Protein AF-A0A832DU30-F1 (afdb_monomer_lite)

Structure (mmCIF, N/CA/C/O backbone):
data_AF-A0A832DU30-F1
#
_entry.id   AF-A0A832DU30-F1
#
loop_
_atom_site.group_PDB
_atom_site.id
_atom_site.type_symbol
_atom_site.label_atom_id
_atom_site.label_alt_id
_atom_site.label_comp_id
_atom_site.label_asym_id
_atom_site.label_entity_id
_atom_site.label_seq_id
_atom_site.pdbx_PDB_ins_code
_atom_site.Cartn_x
_atom_site.Cartn_y
_atom_site.Cartn_z
_atom_site.occupancy
_atom_site.B_iso_or_equiv
_atom_site.auth_seq_id
_atom_site.auth_comp_id
_atom_site.auth_asym_id
_atom_site.auth_atom_id
_atom_site.pdbx_PDB_model_num
ATOM 1 N N . MET A 1 1 ? 7.765 20.488 -39.548 1.00 36.88 1 MET A N 1
ATOM 2 C CA . MET A 1 1 ? 7.953 20.016 -38.1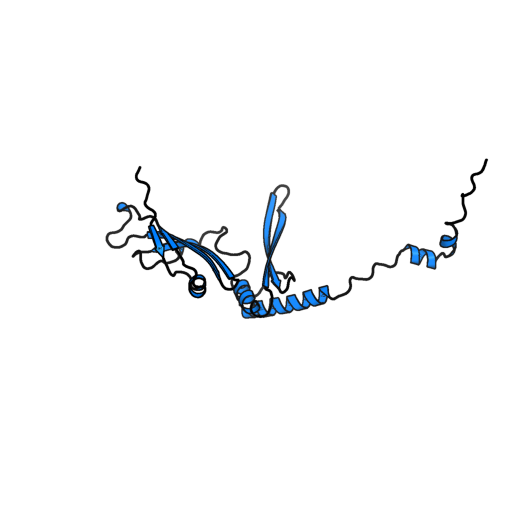60 1.00 36.88 1 MET A CA 1
ATOM 3 C C . MET A 1 1 ? 7.525 18.557 -38.097 1.00 36.88 1 MET A C 1
ATOM 5 O O . MET A 1 1 ? 6.338 18.282 -38.160 1.00 36.88 1 MET A O 1
ATOM 9 N N . THR A 1 2 ? 8.468 17.614 -38.098 1.00 42.22 2 THR A N 1
ATOM 10 C CA . THR A 1 2 ? 8.173 16.176 -37.975 1.00 42.22 2 THR A CA 1
ATOM 11 C C . THR A 1 2 ? 7.794 15.863 -36.531 1.00 42.22 2 THR A C 1
ATOM 13 O O . THR A 1 2 ? 8.646 15.917 -35.647 1.00 42.22 2 THR A O 1
ATOM 16 N N . THR A 1 3 ? 6.519 15.570 -36.281 1.00 46.47 3 THR A N 1
ATOM 17 C CA . THR A 1 3 ? 6.023 15.083 -34.987 1.00 46.47 3 THR A CA 1
ATOM 18 C C . THR A 1 3 ? 6.720 13.764 -34.649 1.00 46.47 3 THR A C 1
ATOM 20 O O . THR A 1 3 ? 6.626 12.809 -35.423 1.00 46.47 3 THR A O 1
ATOM 23 N N . ALA A 1 4 ? 7.450 13.714 -33.531 1.00 57.50 4 ALA A N 1
ATOM 24 C CA . ALA A 1 4 ? 8.118 12.500 -33.072 1.00 57.50 4 ALA A CA 1
ATOM 25 C C . ALA A 1 4 ? 7.080 11.378 -32.895 1.00 57.50 4 ALA A C 1
ATOM 27 O O . ALA A 1 4 ? 6.075 11.537 -32.201 1.00 57.50 4 ALA A O 1
ATOM 28 N N . LYS A 1 5 ? 7.276 10.252 -33.589 1.00 68.75 5 LYS A N 1
ATOM 29 C CA . LYS A 1 5 ? 6.349 9.118 -33.547 1.00 68.75 5 LYS A CA 1
ATOM 30 C C . LYS A 1 5 ? 6.578 8.356 -32.241 1.00 68.75 5 LYS A C 1
ATOM 32 O O . LYS A 1 5 ? 7.575 7.649 -32.119 1.00 68.75 5 LYS A O 1
ATOM 37 N N . LYS A 1 6 ? 5.666 8.511 -31.279 1.00 71.56 6 LYS A N 1
ATOM 38 C CA . LYS A 1 6 ? 5.664 7.751 -30.020 1.00 71.56 6 LYS A CA 1
ATOM 39 C C . LYS A 1 6 ? 5.413 6.273 -30.306 1.00 71.56 6 LYS A C 1
ATOM 41 O O . LYS A 1 6 ? 4.440 5.930 -30.982 1.00 71.56 6 LYS A O 1
ATOM 46 N N . ILE A 1 7 ? 6.296 5.409 -29.819 1.00 78.69 7 ILE A N 1
ATOM 47 C CA . ILE A 1 7 ? 6.195 3.955 -29.973 1.00 78.69 7 ILE A CA 1
ATOM 48 C C . ILE A 1 7 ? 5.669 3.386 -28.657 1.00 78.69 7 ILE A C 1
ATOM 50 O O . ILE A 1 7 ? 6.165 3.748 -27.592 1.00 78.69 7 ILE A O 1
ATOM 54 N N . LYS A 1 8 ? 4.666 2.504 -28.736 1.00 83.00 8 LYS A N 1
ATOM 55 C CA . LYS A 1 8 ? 4.138 1.768 -27.583 1.00 83.00 8 LYS A CA 1
ATOM 56 C C . LYS A 1 8 ? 4.603 0.320 -27.648 1.00 83.00 8 LYS A C 1
ATOM 58 O O . LYS A 1 8 ? 4.352 -0.351 -28.646 1.00 83.00 8 LYS A O 1
ATOM 63 N N . THR A 1 9 ? 5.243 -0.148 -26.585 1.00 84.88 9 THR A N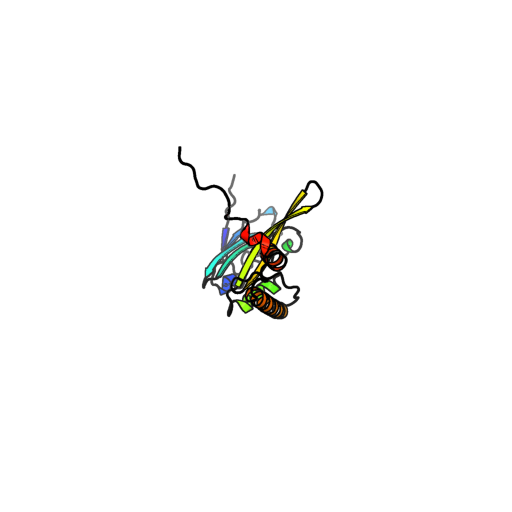 1
ATOM 64 C CA . THR A 1 9 ? 5.722 -1.528 -26.444 1.00 84.88 9 THR A CA 1
ATOM 65 C C . THR A 1 9 ? 5.174 -2.126 -25.160 1.00 84.88 9 THR A C 1
ATOM 67 O O . THR A 1 9 ? 5.139 -1.456 -24.134 1.00 84.88 9 THR A O 1
ATOM 70 N N . THR A 1 10 ? 4.756 -3.388 -25.191 1.00 85.19 10 THR A N 1
ATOM 71 C CA . THR A 1 10 ? 4.441 -4.136 -23.969 1.00 85.19 10 THR A CA 1
ATOM 72 C C . THR A 1 10 ? 5.729 -4.524 -23.256 1.00 85.19 10 THR A C 1
ATOM 74 O O . THR A 1 10 ? 6.634 -5.071 -23.889 1.00 85.19 10 THR A O 1
ATOM 77 N N . ALA A 1 11 ? 5.800 -4.287 -21.953 1.00 85.12 11 ALA A N 1
ATOM 78 C CA . ALA A 1 11 ? 6.936 -4.672 -21.126 1.00 85.12 11 ALA A CA 1
ATOM 79 C C . ALA A 1 11 ? 6.470 -5.448 -19.887 1.00 85.12 11 ALA A C 1
ATOM 81 O O . ALA A 1 11 ? 5.297 -5.423 -19.521 1.00 85.12 11 ALA A O 1
ATOM 82 N N . ALA A 1 12 ? 7.403 -6.138 -19.242 1.00 83.25 12 ALA A N 1
ATOM 83 C CA . ALA A 1 12 ? 7.202 -6.782 -17.950 1.00 83.25 12 ALA A CA 1
ATOM 84 C C . ALA A 1 12 ? 8.312 -6.293 -17.016 1.00 83.25 12 ALA A C 1
ATOM 86 O O . ALA A 1 12 ? 9.368 -6.907 -16.930 1.00 83.25 12 ALA A O 1
ATOM 87 N N . VAL A 1 13 ? 8.104 -5.118 -16.414 1.00 79.38 13 VAL A N 1
ATOM 88 C CA . VAL A 1 13 ? 9.093 -4.472 -15.530 1.00 79.38 13 VAL A CA 1
ATOM 89 C C . VAL A 1 13 ? 8.715 -4.670 -14.064 1.00 79.38 13 VAL A C 1
ATOM 91 O O . VAL A 1 13 ? 9.586 -4.849 -13.220 1.00 79.38 13 VAL A O 1
ATOM 94 N N . PHE A 1 14 ? 7.416 -4.661 -13.756 1.00 78.31 14 PHE A N 1
ATOM 95 C CA . PHE A 1 14 ? 6.895 -4.823 -12.400 1.00 78.31 14 PHE A CA 1
ATOM 96 C C . PHE A 1 14 ? 6.166 -6.159 -12.214 1.00 78.31 14 PHE A C 1
ATOM 98 O O . PHE A 1 14 ? 5.252 -6.494 -12.965 1.00 78.31 14 PHE A O 1
ATOM 105 N N . GLU A 1 15 ? 6.510 -6.881 -11.151 1.00 78.94 15 GLU A N 1
ATOM 106 C CA . GLU A 1 15 ? 5.948 -8.201 -10.830 1.00 78.94 15 GLU A CA 1
ATOM 107 C C . GLU A 1 15 ? 4.463 -8.151 -10.430 1.00 78.94 15 GLU A C 1
ATOM 109 O O . GLU A 1 15 ? 3.683 -9.021 -10.814 1.00 78.94 15 GLU A O 1
ATOM 114 N N . LEU A 1 16 ? 4.034 -7.130 -9.674 1.00 73.94 16 LEU A N 1
ATOM 115 C CA . LEU A 1 16 ? 2.661 -7.054 -9.154 1.00 73.94 16 LEU A CA 1
ATOM 116 C C . LEU A 1 16 ? 1.611 -6.909 -10.278 1.00 73.94 16 LEU A C 1
ATOM 118 O O . LEU A 1 16 ? 0.714 -7.754 -10.348 1.00 73.94 16 LEU A O 1
ATOM 122 N N . PRO A 1 17 ? 1.722 -5.942 -11.216 1.00 78.25 17 PRO A N 1
ATOM 123 C CA . PRO A 1 17 ? 0.844 -5.898 -12.384 1.00 78.25 17 PRO A CA 1
ATOM 124 C C . PRO A 1 17 ? 0.892 -7.192 -13.205 1.00 78.25 17 PRO A C 1
ATOM 126 O O . PRO A 1 17 ? -0.150 -7.672 -13.641 1.00 78.25 17 PRO A O 1
ATOM 129 N N . GLN A 1 18 ? 2.068 -7.810 -13.361 1.00 81.88 18 GLN A N 1
ATOM 130 C CA . GLN A 1 18 ? 2.221 -9.056 -14.118 1.00 81.88 18 GLN A CA 1
ATOM 131 C C . GLN A 1 18 ? 1.471 -10.231 -13.473 1.00 81.88 18 GLN A C 1
ATOM 133 O O . GLN A 1 18 ? 0.750 -10.947 -14.170 1.00 81.88 18 GLN A O 1
ATOM 138 N N . LYS A 1 19 ? 1.563 -10.397 -12.148 1.00 80.94 19 LYS A N 1
ATOM 139 C CA . LYS A 1 19 ? 0.823 -11.422 -11.386 1.00 80.94 19 LYS A CA 1
ATOM 140 C C . LYS A 1 19 ? -0.684 -11.186 -11.405 1.00 80.94 19 LYS A C 1
ATOM 142 O O . LYS A 1 19 ? -1.464 -12.135 -11.477 1.00 80.94 19 LYS A O 1
ATOM 147 N N . LEU A 1 20 ? -1.101 -9.922 -11.412 1.00 79.81 20 L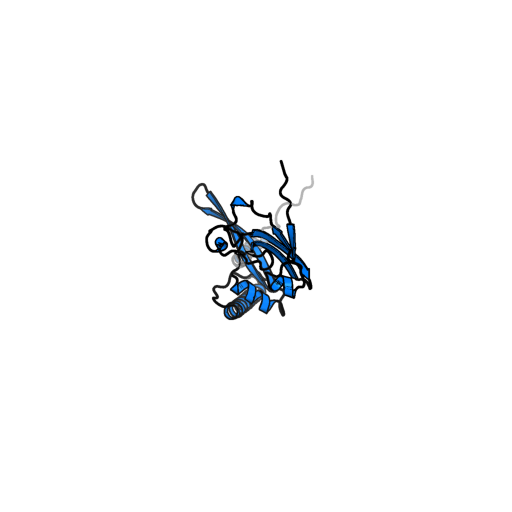EU A N 1
ATOM 148 C CA . LEU A 1 20 ? -2.495 -9.544 -11.631 1.00 79.81 20 LEU A CA 1
ATOM 149 C C . LEU A 1 20 ? -2.907 -9.699 -13.106 1.00 79.81 20 LEU A C 1
ATOM 151 O O . LEU A 1 20 ? -4.083 -9.603 -13.426 1.00 79.81 20 LEU A O 1
ATOM 155 N N . GLY A 1 21 ? -1.999 -9.999 -14.034 1.00 81.69 21 GLY A N 1
ATOM 156 C CA . GLY A 1 21 ? -2.304 -10.067 -15.465 1.00 81.69 21 GLY A CA 1
ATOM 157 C C . GLY A 1 21 ? -2.754 -8.721 -16.042 1.00 81.69 21 GLY A C 1
ATOM 158 O O . GLY A 1 21 ? -3.577 -8.692 -16.955 1.00 81.69 21 GLY A O 1
ATOM 159 N N . ILE A 1 22 ? -2.257 -7.626 -15.471 1.00 83.38 22 ILE A N 1
ATOM 160 C CA . ILE A 1 22 ? -2.425 -6.255 -15.947 1.00 83.38 22 ILE A CA 1
ATOM 161 C C . ILE A 1 22 ? -1.242 -5.943 -16.861 1.00 83.38 22 ILE A C 1
ATOM 163 O O . ILE A 1 22 ? -0.078 -6.116 -16.494 1.00 83.38 22 ILE A O 1
ATOM 167 N N . LEU A 1 23 ? -1.553 -5.504 -18.079 1.00 86.25 23 LEU A N 1
ATOM 168 C CA . LEU A 1 23 ? -0.552 -5.214 -19.097 1.00 86.25 23 LEU A CA 1
ATOM 169 C C . LEU A 1 23 ? 0.205 -3.929 -18.755 1.00 86.25 23 LEU A C 1
ATOM 171 O O . LEU A 1 23 ? -0.388 -2.937 -18.333 1.00 86.25 23 LEU A O 1
ATOM 175 N N . GLN A 1 24 ? 1.518 -3.952 -18.974 1.00 86.94 24 GLN A N 1
ATOM 176 C CA . GLN A 1 24 ? 2.385 -2.793 -18.787 1.00 86.94 24 GLN A CA 1
ATOM 177 C C . GLN A 1 24 ? 2.839 -2.318 -20.161 1.00 86.94 24 GLN A C 1
ATOM 179 O O . GLN A 1 24 ? 3.341 -3.105 -20.969 1.00 86.94 24 GLN A O 1
ATOM 184 N N . TYR A 1 25 ? 2.658 -1.031 -20.427 1.00 86.44 25 TYR A N 1
ATOM 185 C CA . TYR A 1 25 ? 3.006 -0.414 -21.698 1.00 86.44 25 TYR A CA 1
ATOM 186 C C . TYR A 1 25 ? 4.069 0.641 -21.488 1.00 86.44 25 TYR A C 1
ATOM 188 O O . TYR A 1 25 ? 3.909 1.512 -20.644 1.00 86.44 25 TYR A O 1
ATOM 196 N N . VAL A 1 26 ? 5.120 0.603 -22.292 1.00 85.50 26 VAL A N 1
ATOM 197 C CA . VAL A 1 26 ? 6.132 1.648 -22.356 1.00 85.50 26 VAL A CA 1
ATOM 198 C C . VAL A 1 26 ? 5.864 2.506 -23.575 1.00 85.50 26 VAL A C 1
ATOM 200 O O . VAL A 1 26 ? 5.875 2.013 -24.705 1.00 85.50 26 VAL A O 1
ATOM 203 N N . GLU A 1 27 ? 5.641 3.792 -23.340 1.00 83.69 27 GLU A N 1
ATOM 204 C CA . GLU A 1 27 ? 5.630 4.810 -24.380 1.00 83.69 27 GLU A CA 1
ATOM 205 C C . GLU A 1 27 ? 7.003 5.468 -24.435 1.00 83.69 27 GLU A C 1
ATOM 207 O O . GLU A 1 27 ? 7.419 6.108 -23.472 1.00 83.69 27 GLU A O 1
ATOM 212 N N . TYR A 1 28 ? 7.717 5.323 -25.547 1.00 78.50 28 TYR A N 1
ATOM 213 C CA . TYR A 1 28 ? 9.034 5.935 -25.705 1.00 78.50 28 TYR A CA 1
ATOM 214 C C . TYR A 1 28 ? 9.158 6.670 -27.035 1.00 78.50 28 TYR A C 1
ATOM 216 O O . TYR A 1 28 ? 8.532 6.314 -28.042 1.00 78.50 28 TYR A O 1
ATOM 224 N N . GLU A 1 29 ? 9.984 7.712 -27.031 1.00 77.62 29 GLU A N 1
ATOM 225 C CA . GLU A 1 29 ? 10.369 8.434 -28.237 1.00 77.62 29 GLU A CA 1
ATOM 226 C C . GLU A 1 29 ? 11.797 8.028 -28.622 1.00 77.62 29 GLU A C 1
ATOM 228 O O . GLU A 1 29 ? 12.695 8.050 -27.778 1.00 77.62 29 GLU A O 1
ATOM 233 N N . PRO A 1 30 ? 12.038 7.605 -29.875 1.00 66.75 30 PRO A N 1
ATOM 234 C CA . PRO A 1 30 ? 13.376 7.226 -30.297 1.00 66.75 30 PRO A CA 1
ATOM 235 C C . PRO A 1 30 ? 14.303 8.457 -30.271 1.00 66.75 30 PRO A C 1
ATOM 237 O O . PRO A 1 30 ? 13.957 9.483 -30.867 1.00 66.75 30 PRO A O 1
ATOM 240 N N . PRO A 1 31 ? 15.478 8.372 -29.619 1.00 63.84 31 PRO A N 1
ATOM 241 C CA . PRO A 1 31 ? 16.422 9.480 -29.559 1.00 63.84 31 PRO A CA 1
ATOM 242 C C . PRO A 1 31 ? 16.924 9.844 -30.961 1.00 63.84 31 PRO A C 1
ATOM 244 O O . PRO A 1 31 ? 16.967 9.013 -31.877 1.00 63.84 31 PRO A O 1
ATOM 247 N N . ARG A 1 32 ? 17.319 11.109 -31.143 1.00 61.31 32 ARG A N 1
ATOM 248 C CA . ARG A 1 32 ? 17.959 11.552 -32.389 1.00 61.31 32 ARG A CA 1
ATOM 249 C C . ARG A 1 32 ? 19.271 10.786 -32.575 1.00 61.31 32 ARG A C 1
ATOM 251 O O . ARG A 1 32 ? 19.977 10.537 -31.605 1.00 61.31 32 ARG A O 1
ATOM 258 N N . ARG A 1 33 ? 19.609 10.441 -33.825 1.00 60.62 33 ARG A N 1
ATOM 259 C CA . ARG A 1 33 ? 20.796 9.626 -34.175 1.00 60.62 33 ARG A CA 1
ATOM 260 C C . ARG A 1 33 ? 22.112 10.167 -33.591 1.00 60.62 33 ARG A C 1
ATOM 262 O O . ARG A 1 33 ? 23.024 9.391 -33.360 1.00 60.62 33 ARG A O 1
ATOM 269 N N . GLU A 1 34 ? 22.177 11.469 -33.322 1.00 57.25 34 GLU A N 1
ATOM 270 C CA . GLU A 1 34 ? 23.307 12.180 -32.706 1.00 57.25 34 GLU A CA 1
ATOM 271 C C . GLU A 1 34 ? 23.580 11.787 -31.240 1.00 57.25 34 GLU A C 1
ATOM 273 O O . GLU A 1 34 ? 24.670 12.045 -30.742 1.00 57.25 34 GLU A O 1
ATOM 278 N N . TRP A 1 35 ? 22.612 11.189 -30.531 1.00 55.59 35 TRP A N 1
ATOM 279 C CA . TRP A 1 35 ? 22.726 10.826 -29.104 1.00 55.59 35 TRP A CA 1
ATOM 280 C C . TRP A 1 35 ? 23.091 9.354 -28.873 1.00 55.59 35 TRP A C 1
ATOM 282 O O . TRP A 1 35 ? 23.216 8.915 -27.731 1.00 55.59 35 TRP A O 1
ATOM 292 N N . CYS A 1 36 ? 23.259 8.582 -29.946 1.00 60.84 36 CYS A N 1
ATOM 293 C CA . CYS A 1 36 ? 23.741 7.212 -29.870 1.00 60.84 36 CYS A CA 1
ATOM 294 C C . CYS A 1 36 ? 25.268 7.201 -29.964 1.00 60.84 36 CYS A C 1
ATOM 296 O O . CYS A 1 36 ? 25.838 7.702 -30.933 1.00 60.84 36 CYS A O 1
ATOM 298 N N . THR A 1 37 ? 25.934 6.606 -28.976 1.00 58.62 37 THR A N 1
ATOM 299 C CA . THR A 1 37 ? 27.345 6.218 -29.123 1.00 58.62 37 THR A CA 1
ATOM 300 C C . THR A 1 37 ? 27.411 4.982 -30.031 1.00 58.62 37 THR A C 1
ATOM 302 O O . THR A 1 37 ? 26.401 4.293 -30.173 1.00 58.62 37 THR A O 1
ATOM 305 N N . SER A 1 38 ? 28.556 4.709 -30.668 1.00 56.06 38 SER A N 1
ATOM 306 C CA . SER A 1 38 ? 28.724 3.712 -31.748 1.00 56.06 38 SER A CA 1
ATOM 307 C C . SER A 1 38 ? 28.083 2.337 -31.506 1.00 56.06 38 SER A C 1
ATOM 309 O O . SER A 1 38 ? 27.703 1.690 -32.477 1.00 56.06 38 SER A O 1
ATOM 311 N N . ASP A 1 39 ? 27.897 1.928 -30.246 1.00 58.88 39 ASP A N 1
ATOM 312 C CA . ASP A 1 39 ? 27.439 0.583 -29.882 1.00 58.88 39 ASP A CA 1
ATOM 313 C C . ASP A 1 39 ? 26.180 0.541 -28.984 1.00 58.88 39 ASP A C 1
ATOM 315 O O . ASP A 1 39 ? 25.607 -0.532 -28.799 1.00 58.88 39 ASP A O 1
ATOM 319 N N . VAL A 1 40 ? 25.702 1.672 -28.431 1.00 60.53 40 VAL A N 1
ATOM 320 C CA . VAL A 1 40 ? 24.539 1.698 -27.510 1.00 60.53 40 VAL A CA 1
ATOM 321 C C . VAL A 1 40 ? 23.721 2.989 -27.656 1.00 60.53 40 VAL A C 1
ATOM 323 O O . VAL A 1 40 ? 24.225 4.093 -27.449 1.00 60.53 40 VAL A O 1
ATOM 326 N N . CYS A 1 41 ? 22.424 2.850 -27.946 1.00 69.56 41 CYS A N 1
ATOM 327 C CA . CYS A 1 41 ? 21.446 3.936 -27.844 1.00 69.56 41 CYS A CA 1
ATOM 328 C C . CYS A 1 41 ? 20.678 3.798 -26.523 1.00 69.56 41 CYS A C 1
ATOM 330 O O . CYS A 1 41 ? 20.090 2.749 -26.261 1.00 69.56 41 CYS A O 1
ATOM 332 N N . LEU A 1 42 ? 20.639 4.856 -25.714 1.00 68.44 42 LEU A N 1
ATOM 333 C CA . LEU A 1 42 ? 19.800 4.901 -24.518 1.00 68.44 42 LEU A CA 1
ATOM 334 C C . LEU A 1 42 ? 18.392 5.369 -24.907 1.00 68.44 42 LEU A C 1
ATOM 336 O O . LEU A 1 42 ? 18.200 6.513 -25.315 1.00 68.44 42 LEU A O 1
ATOM 340 N N . TYR A 1 43 ? 17.411 4.480 -24.806 1.00 76.19 43 TYR A N 1
ATOM 341 C CA . TYR A 1 43 ? 15.999 4.798 -24.995 1.00 76.19 43 TYR A CA 1
ATOM 342 C C . TYR A 1 43 ? 15.390 5.137 -23.643 1.00 76.19 43 TYR A C 1
ATOM 344 O O . TYR A 1 43 ? 15.497 4.333 -22.728 1.00 76.19 43 TYR A O 1
ATOM 352 N N . GLU A 1 44 ? 14.727 6.282 -23.526 1.00 76.62 44 GLU A N 1
ATOM 353 C CA . GLU A 1 44 ? 13.943 6.655 -22.345 1.00 76.62 44 GLU A CA 1
ATOM 354 C C . GLU A 1 44 ? 12.454 6.621 -22.701 1.00 76.62 44 GLU A C 1
ATOM 356 O O . GLU A 1 44 ? 12.042 7.083 -23.769 1.00 76.62 44 GLU A O 1
ATOM 361 N N . GLY A 1 45 ? 11.639 6.052 -21.818 1.00 75.88 45 GLY A N 1
ATOM 362 C CA . GLY A 1 45 ? 10.201 5.917 -22.010 1.00 75.88 45 GLY A CA 1
ATOM 363 C C . GLY A 1 45 ? 9.432 5.951 -20.700 1.00 75.88 45 GLY A C 1
ATOM 364 O O . GLY A 1 45 ? 9.994 5.768 -19.624 1.00 75.88 45 GLY A O 1
ATOM 365 N N . LEU A 1 46 ? 8.126 6.175 -20.790 1.00 78.56 46 LEU A N 1
ATOM 366 C CA . LEU A 1 46 ? 7.211 6.139 -19.661 1.00 78.56 46 LEU A CA 1
ATOM 367 C C . LEU A 1 46 ? 6.439 4.819 -19.673 1.00 78.56 46 LEU A C 1
ATOM 369 O O . LEU A 1 46 ? 5.643 4.563 -20.576 1.00 78.56 46 LEU A O 1
ATOM 373 N N . LEU A 1 47 ? 6.653 3.997 -18.653 1.00 81.19 47 LEU A N 1
ATOM 374 C CA . LEU A 1 47 ? 5.864 2.806 -18.391 1.00 81.19 47 LEU A CA 1
ATOM 375 C C . LEU A 1 47 ? 4.563 3.184 -17.688 1.00 81.19 47 LEU A C 1
ATOM 377 O O . LEU A 1 47 ? 4.594 3.836 -16.648 1.00 81.19 47 LEU A O 1
ATOM 381 N N . THR A 1 48 ? 3.435 2.733 -18.228 1.00 79.00 48 THR A N 1
ATOM 382 C CA . THR A 1 48 ? 2.108 2.833 -17.621 1.00 79.00 48 THR A CA 1
ATOM 383 C C . THR A 1 48 ? 1.517 1.438 -17.450 1.00 79.00 48 THR A C 1
ATOM 385 O O . THR A 1 48 ? 1.457 0.668 -18.411 1.00 79.00 48 THR A O 1
ATOM 388 N N . ALA A 1 49 ? 1.073 1.112 -16.239 1.00 81.00 49 ALA A N 1
ATOM 389 C CA . ALA A 1 49 ? 0.312 -0.104 -15.963 1.00 81.00 49 ALA A CA 1
ATOM 390 C C . ALA A 1 49 ? -0.892 0.259 -15.098 1.00 81.00 49 ALA A C 1
ATOM 392 O O . ALA A 1 49 ? -0.730 0.608 -13.932 1.00 81.00 49 ALA A O 1
ATOM 393 N N . GLU A 1 50 ? -2.084 0.211 -15.681 1.00 83.69 50 GLU A N 1
ATOM 394 C CA . GLU A 1 50 ? -3.332 0.563 -15.012 1.00 83.69 50 GLU A CA 1
ATOM 395 C C . GLU A 1 50 ? -4.346 -0.562 -15.190 1.00 83.69 50 GLU A C 1
ATOM 397 O O . GLU A 1 50 ? -4.534 -1.070 -16.297 1.00 83.69 50 GLU A O 1
ATOM 402 N N . GLY A 1 51 ? -4.992 -0.970 -14.102 1.00 78.38 51 GLY A N 1
ATOM 403 C CA . GLY A 1 51 ? -6.052 -1.963 -14.165 1.00 78.38 51 GLY A CA 1
ATOM 404 C C . GLY A 1 51 ? -6.508 -2.434 -12.796 1.00 78.38 51 GLY A C 1
ATOM 405 O O . GLY A 1 51 ? -5.810 -2.261 -11.798 1.00 78.38 51 GLY A O 1
ATOM 406 N N . CYS A 1 52 ? -7.678 -3.066 -12.771 1.00 77.00 52 CYS A N 1
ATOM 407 C CA . CYS A 1 52 ? -8.222 -3.703 -11.583 1.00 77.00 52 CYS A CA 1
ATOM 408 C C . CYS A 1 52 ? -8.469 -5.184 -11.850 1.00 77.00 52 CYS A C 1
ATOM 410 O O . CYS A 1 52 ? -9.052 -5.547 -12.875 1.00 77.00 52 CYS A O 1
ATOM 412 N N . LYS A 1 53 ? -8.067 -6.053 -10.925 1.00 75.62 53 LYS A N 1
ATOM 413 C CA . LYS A 1 53 ? -8.411 -7.475 -10.992 1.00 75.62 53 LYS A CA 1
ATOM 414 C C . LYS A 1 53 ? -8.537 -8.049 -9.594 1.00 75.62 53 LYS A C 1
ATOM 416 O O . LYS A 1 53 ? -7.712 -7.766 -8.736 1.00 75.62 53 LYS A O 1
ATOM 421 N N . ARG A 1 54 ? -9.566 -8.877 -9.383 1.00 76.06 54 ARG A N 1
ATOM 422 C CA . ARG A 1 54 ? -9.867 -9.492 -8.076 1.00 76.06 54 ARG A CA 1
ATOM 423 C C . ARG A 1 54 ? -9.990 -8.454 -6.941 1.00 76.06 54 ARG A C 1
ATOM 425 O O . ARG A 1 54 ? -9.492 -8.684 -5.853 1.00 76.06 54 ARG A O 1
ATOM 432 N N . GLY A 1 55 ? -10.609 -7.301 -7.215 1.00 75.62 55 GLY A N 1
ATOM 433 C CA . GLY A 1 55 ? -10.798 -6.222 -6.231 1.00 75.62 55 GLY A CA 1
ATOM 434 C C . GLY A 1 55 ? -9.586 -5.306 -6.009 1.00 75.62 55 GLY A C 1
ATOM 435 O O . GLY A 1 55 ? -9.728 -4.278 -5.364 1.00 75.62 55 GLY A O 1
ATOM 436 N N . ILE A 1 56 ? -8.422 -5.619 -6.587 1.00 60.53 56 ILE A N 1
ATOM 437 C CA . ILE A 1 56 ? -7.197 -4.822 -6.441 1.00 60.53 56 ILE A CA 1
ATOM 438 C C . ILE A 1 56 ? -7.015 -3.951 -7.680 1.00 60.53 56 ILE A C 1
ATOM 440 O O . ILE A 1 56 ? -6.902 -4.483 -8.787 1.00 60.53 56 ILE A O 1
ATOM 444 N N . CYS A 1 57 ? -6.962 -2.633 -7.493 1.00 73.81 57 CYS A N 1
ATOM 445 C CA . CYS A 1 57 ? -6.679 -1.653 -8.538 1.00 73.81 57 CYS A CA 1
ATOM 446 C C . CYS A 1 57 ? -5.248 -1.135 -8.412 1.00 73.81 57 CYS A C 1
ATOM 448 O O . CYS A 1 57 ? -4.835 -0.692 -7.344 1.00 73.81 57 CYS A O 1
ATOM 450 N N . VAL A 1 58 ? -4.498 -1.156 -9.509 1.00 72.62 58 VAL A N 1
ATOM 451 C CA . VAL A 1 58 ? -3.135 -0.625 -9.561 1.00 72.62 58 VAL A CA 1
ATOM 452 C C . VAL A 1 58 ? -3.002 0.388 -10.685 1.00 72.62 58 VAL A C 1
ATOM 454 O O . VAL A 1 58 ? -3.578 0.210 -11.758 1.00 72.62 58 VAL A O 1
ATOM 457 N N . ARG A 1 59 ? -2.219 1.442 -10.439 1.00 78.38 59 ARG A N 1
ATOM 458 C CA . ARG A 1 59 ? -1.841 2.447 -11.434 1.00 78.38 59 ARG A CA 1
ATOM 459 C C . ARG A 1 59 ? -0.378 2.836 -11.242 1.00 78.38 59 ARG A C 1
ATOM 461 O O . ARG A 1 59 ? -0.039 3.576 -10.327 1.00 78.38 59 ARG A O 1
ATOM 468 N N . TYR A 1 60 ? 0.480 2.348 -12.127 1.00 65.19 60 TYR A N 1
ATOM 469 C CA . TYR A 1 60 ? 1.907 2.657 -12.184 1.00 65.19 60 TYR A CA 1
ATOM 470 C C . TYR A 1 60 ? 2.177 3.641 -13.324 1.00 65.19 60 TYR A C 1
ATOM 472 O O . TYR A 1 60 ? 1.670 3.444 -14.429 1.00 65.19 60 TYR A O 1
ATOM 480 N N . ARG A 1 61 ? 2.996 4.669 -13.073 1.00 74.06 61 ARG A N 1
ATOM 481 C CA . ARG A 1 61 ? 3.584 5.565 -14.086 1.00 74.06 61 ARG A CA 1
ATOM 482 C C . ARG A 1 61 ? 5.056 5.785 -13.746 1.00 74.06 61 ARG A C 1
ATOM 484 O O . ARG A 1 61 ? 5.346 6.475 -12.779 1.00 74.06 61 ARG A O 1
ATOM 491 N N . VAL A 1 62 ? 5.976 5.179 -14.496 1.00 67.88 62 VAL A N 1
ATOM 492 C CA . VAL A 1 62 ? 7.411 5.170 -14.146 1.00 67.88 62 VAL A CA 1
ATOM 493 C C . VAL A 1 62 ? 8.280 5.417 -15.370 1.00 67.88 62 VAL A C 1
ATOM 495 O O . VAL A 1 62 ? 8.038 4.846 -16.429 1.00 67.88 62 VAL A O 1
ATOM 498 N N . TRP A 1 63 ? 9.322 6.238 -15.228 1.00 73.19 63 TRP A N 1
ATOM 499 C CA . TRP A 1 63 ? 10.348 6.376 -16.260 1.00 73.19 63 TRP A CA 1
ATOM 500 C C . TRP A 1 63 ? 11.235 5.133 -16.313 1.00 73.19 63 TRP A C 1
ATOM 502 O O . TRP A 1 63 ? 11.885 4.754 -15.336 1.00 73.19 63 TRP A O 1
ATOM 512 N N . VAL A 1 64 ? 11.279 4.520 -17.483 1.00 77.94 64 VAL A N 1
ATOM 513 C CA . VAL A 1 64 ? 12.104 3.361 -17.793 1.00 77.94 64 VAL A CA 1
ATOM 514 C C . VAL A 1 64 ? 13.105 3.732 -18.869 1.00 77.94 64 VAL A C 1
ATOM 516 O O . VAL A 1 64 ? 12.862 4.605 -19.704 1.00 77.94 64 VAL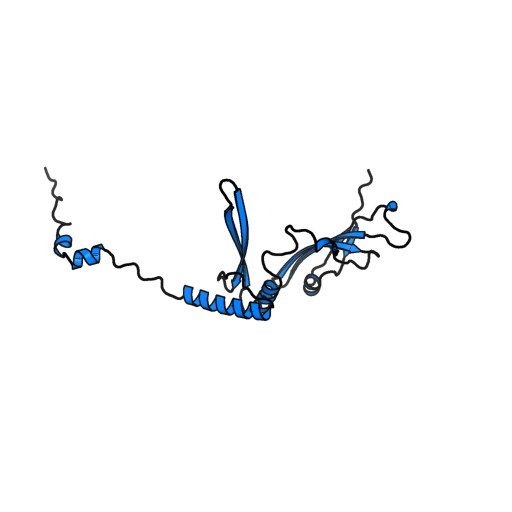 A O 1
ATOM 519 N N . HIS A 1 65 ? 14.238 3.053 -18.855 1.00 80.69 65 HIS A N 1
ATOM 520 C CA . HIS A 1 65 ? 15.235 3.169 -19.894 1.00 80.69 65 HIS A CA 1
ATOM 521 C C . HIS A 1 65 ? 15.578 1.794 -20.450 1.00 80.69 65 HIS A C 1
ATOM 523 O O . HIS A 1 65 ? 15.407 0.774 -19.788 1.00 80.69 65 HIS A O 1
ATOM 529 N N . SER A 1 66 ? 16.022 1.757 -21.694 1.00 80.81 66 SER A N 1
ATOM 530 C CA . SER A 1 66 ? 16.398 0.528 -22.377 1.00 80.81 66 SER A CA 1
ATOM 531 C C . SER A 1 66 ? 17.606 0.789 -23.259 1.00 80.81 66 SER A C 1
ATOM 533 O O . SER A 1 66 ? 17.725 1.858 -23.855 1.00 80.81 66 SER A O 1
ATOM 535 N N . LYS A 1 67 ? 18.509 -0.185 -23.350 1.00 79.62 67 LYS A N 1
ATOM 536 C CA . LYS A 1 67 ? 19.676 -0.137 -24.250 1.00 79.62 67 LYS A CA 1
ATOM 537 C C . LYS A 1 67 ? 19.410 -0.836 -25.586 1.00 79.62 67 LYS A C 1
ATOM 539 O O . LYS A 1 67 ? 20.071 -0.562 -26.581 1.00 79.62 67 LYS A O 1
ATOM 544 N N . ASP A 1 68 ? 18.432 -1.738 -25.613 1.00 76.38 68 ASP A N 1
ATOM 545 C CA . ASP A 1 68 ? 18.181 -2.699 -26.693 1.00 76.38 68 ASP A CA 1
ATOM 546 C C . ASP A 1 68 ? 16.726 -2.665 -27.218 1.00 76.38 68 ASP A C 1
ATOM 548 O O . ASP A 1 68 ? 16.399 -3.361 -28.183 1.00 76.38 68 ASP A O 1
ATOM 552 N N . ARG A 1 69 ? 15.855 -1.836 -26.617 1.00 74.12 69 ARG A N 1
ATOM 553 C CA . ARG A 1 69 ? 14.387 -1.7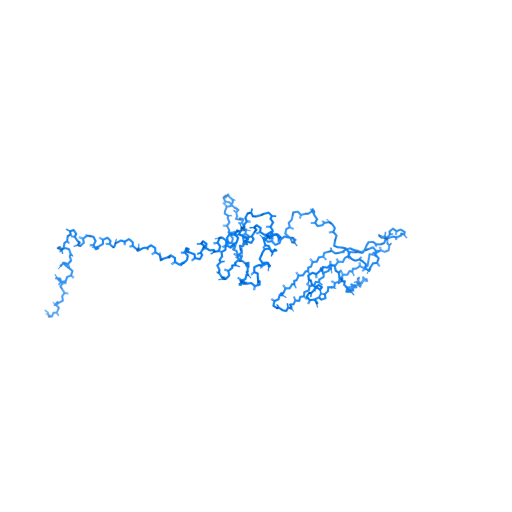52 -26.810 1.00 74.12 69 ARG A CA 1
ATOM 554 C C . ARG A 1 69 ? 13.604 -2.986 -26.352 1.00 74.12 69 ARG A C 1
ATOM 556 O O . ARG A 1 69 ? 12.381 -3.012 -26.507 1.00 74.12 69 ARG A O 1
ATOM 563 N N . ARG A 1 70 ? 14.283 -4.004 -25.822 1.00 76.19 70 ARG A N 1
ATOM 564 C CA . ARG A 1 70 ? 13.687 -5.281 -25.396 1.00 76.19 70 ARG A CA 1
ATOM 565 C C . ARG A 1 70 ? 13.650 -5.376 -23.881 1.00 76.19 70 ARG A C 1
ATOM 567 O O . ARG A 1 70 ? 12.614 -5.712 -23.315 1.00 76.19 70 ARG A O 1
ATOM 574 N N . THR A 1 71 ? 14.757 -5.023 -23.249 1.00 79.62 71 THR A N 1
ATOM 575 C CA . THR A 1 71 ? 14.941 -5.028 -21.807 1.00 79.62 71 THR A CA 1
ATOM 576 C C . THR A 1 71 ? 14.749 -3.607 -21.304 1.00 79.62 71 THR A C 1
ATOM 578 O O . THR A 1 71 ? 15.499 -2.700 -21.671 1.00 79.62 71 THR A O 1
ATOM 581 N N . TRP A 1 72 ? 13.700 -3.403 -20.514 1.00 81.19 72 TRP A N 1
ATOM 582 C CA . TRP A 1 72 ? 13.374 -2.115 -19.916 1.00 81.19 72 TRP A CA 1
ATOM 583 C C . TRP A 1 72 ? 13.710 -2.159 -18.436 1.00 81.19 72 TRP A C 1
ATOM 585 O O . TRP A 1 72 ? 13.206 -3.005 -17.702 1.00 81.19 72 TRP A O 1
ATOM 595 N N . GLU A 1 73 ? 14.543 -1.228 -18.005 1.00 75.94 73 GLU A N 1
ATOM 596 C CA . GLU A 1 73 ? 14.962 -1.079 -16.621 1.00 75.94 73 GLU A CA 1
ATOM 597 C C . GLU A 1 73 ? 14.365 0.216 -16.072 1.00 75.94 73 GLU A C 1
ATOM 599 O O . GLU A 1 73 ? 14.452 1.283 -16.691 1.00 75.94 73 GLU A O 1
ATOM 604 N N . ALA A 1 74 ? 13.745 0.155 -14.895 1.00 73.25 74 ALA A N 1
ATOM 605 C CA . ALA A 1 74 ? 13.373 1.368 -14.178 1.00 73.25 74 ALA A CA 1
ATOM 606 C C . ALA A 1 74 ? 14.662 2.123 -13.806 1.00 73.25 74 ALA A C 1
ATOM 608 O O . ALA A 1 74 ? 15.554 1.564 -13.171 1.00 73.25 74 ALA A O 1
ATOM 609 N N . GLY A 1 75 ? 14.812 3.369 -14.265 1.00 57.06 75 GLY A N 1
ATOM 610 C CA . GLY A 1 75 ? 16.068 4.105 -14.101 1.00 57.06 75 GLY A CA 1
ATOM 611 C C . GLY A 1 75 ? 16.396 4.432 -12.640 1.00 57.06 75 GLY A C 1
ATOM 612 O O . GLY A 1 75 ? 15.550 4.949 -11.913 1.00 57.06 75 GLY A O 1
ATOM 613 N N . GLU A 1 76 ? 17.659 4.247 -12.228 1.00 40.06 76 GLU A N 1
ATOM 614 C CA . GLU A 1 76 ? 18.168 4.618 -10.889 1.00 40.06 76 GLU A CA 1
ATOM 615 C C . GLU A 1 76 ? 18.123 6.129 -10.593 1.00 40.06 76 GLU A C 1
ATOM 617 O O . GLU A 1 76 ? 18.268 6.549 -9.440 1.00 40.06 76 GLU A O 1
ATOM 622 N N . ARG A 1 77 ? 17.882 6.969 -11.613 1.00 37.19 77 ARG A N 1
ATOM 623 C CA . ARG A 1 77 ? 17.809 8.440 -11.501 1.00 37.19 77 ARG A CA 1
ATOM 624 C C . ARG A 1 77 ? 16.744 8.923 -10.497 1.00 37.19 77 ARG A C 1
ATOM 626 O O . ARG A 1 77 ? 16.766 10.084 -10.103 1.00 37.19 77 ARG A O 1
ATOM 633 N N . TRP A 1 78 ? 15.880 8.020 -10.034 1.00 35.97 78 TRP A N 1
ATOM 634 C CA . TRP A 1 78 ? 14.851 8.224 -9.015 1.00 35.97 78 TRP A CA 1
ATOM 635 C C . TRP A 1 78 ? 15.285 7.978 -7.557 1.00 35.97 78 TRP A C 1
ATOM 637 O O . TRP A 1 78 ? 14.467 8.152 -6.660 1.00 35.97 78 TRP A O 1
ATOM 647 N N . ARG A 1 79 ? 16.556 7.652 -7.256 1.00 39.75 79 ARG A N 1
ATOM 648 C CA . ARG A 1 79 ? 17.042 7.638 -5.850 1.00 39.75 79 ARG A CA 1
ATOM 649 C C . ARG A 1 79 ? 17.530 8.995 -5.330 1.00 39.75 79 ARG A C 1
ATOM 651 O O . ARG A 1 79 ? 17.835 9.121 -4.147 1.00 39.75 79 ARG A O 1
ATOM 658 N N . ARG A 1 80 ? 17.601 10.032 -6.173 1.00 38.00 80 ARG A N 1
ATOM 659 C CA . ARG A 1 80 ? 17.982 11.393 -5.755 1.00 38.00 80 ARG A CA 1
ATOM 660 C C . ARG A 1 80 ? 17.148 12.464 -6.448 1.00 38.00 80 ARG A C 1
ATOM 662 O O . ARG A 1 80 ? 17.635 13.197 -7.303 1.00 38.00 80 ARG A O 1
ATOM 669 N N . ARG A 1 81 ? 15.913 12.621 -5.985 1.00 31.62 81 ARG A N 1
ATOM 670 C CA . ARG A 1 81 ? 15.300 13.940 -5.834 1.00 31.62 81 ARG A CA 1
ATOM 671 C C . ARG A 1 81 ? 14.221 13.851 -4.767 1.00 31.62 81 ARG A C 1
ATOM 673 O O . ARG A 1 81 ? 13.290 13.067 -4.863 1.00 31.62 81 ARG A O 1
ATOM 680 N N . ARG A 1 82 ? 14.451 14.625 -3.714 1.00 45.53 82 ARG A N 1
ATOM 681 C CA . ARG A 1 82 ? 13.460 15.072 -2.747 1.00 45.53 82 ARG A CA 1
ATOM 682 C C . ARG A 1 82 ? 12.396 15.832 -3.543 1.00 45.53 82 ARG A C 1
ATOM 684 O O . ARG A 1 82 ? 12.714 16.903 -4.040 1.00 45.53 82 ARG A O 1
ATOM 691 N N . ASP A 1 83 ? 11.293 15.158 -3.836 1.00 32.78 83 ASP A N 1
ATOM 692 C CA . ASP A 1 83 ? 9.913 15.658 -3.879 1.00 32.78 83 ASP A CA 1
ATOM 693 C C . ASP A 1 83 ? 9.041 14.576 -4.540 1.00 32.78 83 ASP A C 1
ATOM 695 O O . ASP A 1 83 ? 9.278 14.173 -5.676 1.00 32.78 83 ASP A O 1
ATOM 699 N N . GLU A 1 84 ? 8.128 14.037 -3.728 1.00 42.69 84 GLU A N 1
ATOM 700 C CA . GLU A 1 84 ? 6.789 13.550 -4.085 1.00 42.69 84 GLU A CA 1
ATOM 701 C C . GLU A 1 84 ? 6.627 12.851 -5.449 1.00 42.69 84 GLU A C 1
ATOM 703 O O . GLU A 1 84 ? 6.328 13.518 -6.424 1.00 42.69 84 GLU A O 1
ATOM 708 N N . GLU A 1 85 ? 6.781 11.514 -5.514 1.00 37.81 85 GLU A N 1
ATOM 709 C CA . GLU A 1 85 ? 6.037 10.604 -6.440 1.00 37.81 85 GLU A CA 1
ATOM 710 C C . GLU A 1 85 ? 6.578 9.152 -6.505 1.00 37.81 85 GLU A C 1
ATOM 712 O O . GLU A 1 85 ? 6.244 8.393 -7.411 1.00 37.81 85 GLU A O 1
ATOM 717 N N . ALA A 1 86 ? 7.369 8.697 -5.524 1.00 37.00 86 ALA A N 1
ATOM 718 C CA . ALA A 1 86 ? 7.671 7.263 -5.347 1.00 37.00 86 ALA A CA 1
ATOM 719 C C . ALA A 1 86 ? 7.638 6.793 -3.881 1.00 37.00 86 ALA A C 1
ATOM 721 O O . ALA A 1 86 ? 8.169 5.738 -3.543 1.00 37.00 86 ALA A O 1
ATOM 722 N N . GLY A 1 87 ? 7.008 7.572 -3.005 1.00 41.34 87 GLY A N 1
ATOM 723 C CA . GLY A 1 87 ? 6.653 7.151 -1.660 1.00 41.34 87 GLY A CA 1
ATOM 724 C C . GLY A 1 87 ? 5.196 7.503 -1.468 1.00 41.34 87 GLY A C 1
ATOM 725 O O . GLY A 1 87 ? 4.859 8.683 -1.416 1.00 41.34 87 GLY A O 1
ATOM 726 N N . GLY A 1 88 ? 4.324 6.500 -1.385 1.00 51.72 88 GLY A N 1
ATOM 727 C CA . GLY A 1 88 ? 3.065 6.736 -0.698 1.00 51.72 88 GLY A CA 1
ATOM 728 C C . GLY A 1 88 ? 3.384 7.330 0.675 1.00 51.72 88 GLY A C 1
ATOM 729 O O . GLY A 1 88 ? 4.444 7.087 1.247 1.00 51.72 88 GLY A O 1
ATOM 730 N N . CYS A 1 89 ? 2.468 8.106 1.224 1.00 67.69 89 CYS A N 1
ATOM 731 C CA . CYS A 1 89 ? 2.544 8.600 2.598 1.00 67.69 89 CYS A CA 1
ATOM 732 C C . CYS A 1 89 ? 2.668 7.484 3.662 1.00 67.69 89 CYS A C 1
ATOM 734 O O . CYS A 1 89 ? 2.862 7.771 4.838 1.00 67.69 89 CYS A O 1
ATOM 736 N N . ILE A 1 90 ? 2.592 6.218 3.247 1.00 73.56 90 ILE A N 1
ATOM 737 C CA . ILE A 1 90 ? 2.812 5.025 4.051 1.00 73.56 90 ILE A CA 1
ATOM 738 C C . ILE A 1 90 ? 4.130 4.361 3.646 1.00 73.56 90 ILE A C 1
ATOM 740 O O . ILE A 1 90 ? 4.434 4.190 2.463 1.00 73.56 90 ILE A O 1
ATOM 744 N N . LYS A 1 91 ? 4.906 3.949 4.652 1.00 76.94 91 LYS A N 1
ATOM 745 C CA . LYS A 1 91 ? 6.160 3.208 4.464 1.00 76.94 91 LYS A CA 1
ATOM 746 C C . LYS A 1 91 ? 5.903 1.859 3.787 1.00 76.94 91 LYS A C 1
ATOM 748 O O . LYS A 1 91 ? 4.913 1.198 4.086 1.00 76.94 91 LYS A O 1
ATOM 753 N N . GLN A 1 92 ? 6.842 1.396 2.961 1.00 76.94 92 GLN A N 1
ATOM 754 C CA . GLN A 1 92 ? 6.726 0.111 2.256 1.00 76.94 92 GLN A CA 1
ATOM 755 C C . GLN A 1 92 ? 6.414 -1.055 3.207 1.00 76.94 92 GLN A C 1
ATOM 757 O O . GLN A 1 92 ? 5.527 -1.845 2.924 1.00 76.94 92 GLN A O 1
ATOM 762 N N . GLN A 1 93 ? 7.063 -1.108 4.374 1.00 81.50 93 GLN A N 1
ATOM 763 C CA . GLN A 1 93 ? 6.842 -2.174 5.358 1.00 81.50 93 GLN A CA 1
ATOM 764 C C . GLN A 1 93 ? 5.411 -2.199 5.897 1.00 81.50 93 GLN A C 1
ATOM 766 O O . GLN A 1 93 ? 4.883 -3.257 6.217 1.00 81.50 93 GLN A O 1
ATOM 771 N N . VAL A 1 94 ? 4.788 -1.027 6.006 1.00 84.00 94 VAL A N 1
ATOM 772 C CA . VAL A 1 94 ? 3.406 -0.892 6.464 1.00 84.00 94 VAL A CA 1
ATOM 773 C C . VAL A 1 94 ? 2.451 -1.300 5.350 1.00 84.00 94 VAL A C 1
ATOM 775 O O . VAL A 1 94 ? 1.475 -1.986 5.624 1.00 84.00 94 VAL A O 1
ATOM 778 N N . ALA A 1 95 ? 2.757 -0.965 4.094 1.00 83.81 95 ALA A N 1
ATOM 779 C CA . ALA A 1 95 ? 2.001 -1.470 2.950 1.00 83.81 95 ALA A CA 1
ATOM 780 C C . ALA A 1 95 ? 2.065 -3.007 2.860 1.00 83.81 95 ALA A C 1
ATOM 782 O O . ALA A 1 95 ? 1.032 -3.649 2.682 1.00 83.81 95 ALA A O 1
ATOM 783 N N . ASP A 1 96 ? 3.248 -3.595 3.059 1.00 82.88 96 ASP A N 1
ATOM 784 C CA . ASP A 1 96 ? 3.442 -5.050 3.083 1.00 82.88 96 ASP A CA 1
ATOM 785 C C . ASP A 1 96 ? 2.700 -5.693 4.273 1.00 82.88 96 ASP A C 1
ATOM 787 O O . ASP A 1 96 ? 2.080 -6.741 4.139 1.00 82.88 96 ASP A O 1
ATOM 791 N N . ALA A 1 97 ? 2.683 -5.047 5.439 1.00 87.56 97 ALA A N 1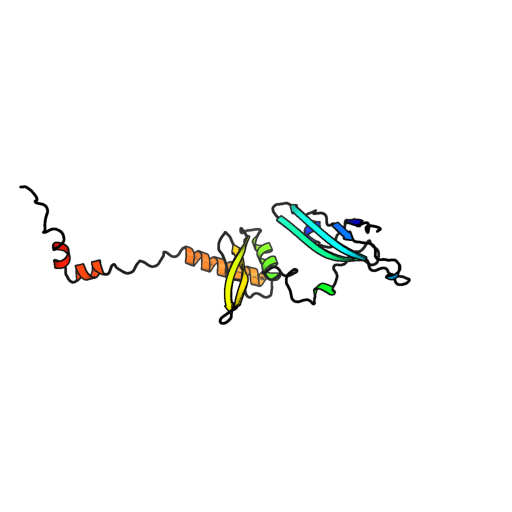
ATOM 792 C CA . ALA A 1 97 ? 1.935 -5.532 6.598 1.00 87.56 97 ALA A CA 1
ATOM 793 C C . ALA A 1 97 ? 0.415 -5.460 6.412 1.00 87.56 97 ALA A C 1
ATOM 795 O O . ALA A 1 97 ? -0.305 -6.385 6.785 1.00 87.56 97 ALA A O 1
ATOM 796 N N . LEU A 1 98 ? -0.083 -4.375 5.814 1.00 85.38 98 LEU A N 1
ATOM 797 C CA . LEU A 1 98 ? -1.493 -4.254 5.450 1.00 85.38 98 LEU A CA 1
ATOM 798 C C . LEU A 1 98 ? -1.884 -5.311 4.421 1.00 85.38 98 LEU A C 1
ATOM 800 O O . LEU A 1 98 ? -2.965 -5.884 4.521 1.00 85.38 98 LEU A O 1
ATOM 804 N N . TRP A 1 99 ? -0.987 -5.633 3.489 1.00 83.44 99 TRP A N 1
ATOM 805 C CA . TRP A 1 99 ? -1.183 -6.738 2.560 1.00 83.44 99 TRP A CA 1
ATOM 806 C C . TRP A 1 99 ? -1.373 -8.074 3.291 1.00 83.44 99 TRP A C 1
ATOM 808 O O . TRP A 1 99 ? -2.352 -8.770 3.029 1.00 83.44 99 TRP A O 1
ATOM 818 N N . GLU A 1 100 ? -0.522 -8.396 4.267 1.00 84.38 100 GLU A N 1
ATOM 819 C CA . GLU A 1 100 ? -0.673 -9.613 5.085 1.00 84.38 100 GLU A CA 1
ATOM 820 C C . GLU A 1 100 ? -1.976 -9.631 5.910 1.00 84.38 100 GLU A C 1
ATOM 822 O O . GLU A 1 100 ? -2.551 -10.689 6.177 1.00 84.38 100 GLU A O 1
ATOM 827 N N . LEU A 1 101 ? -2.471 -8.462 6.325 1.00 86.62 101 LEU A N 1
ATOM 828 C CA . LEU A 1 101 ? -3.726 -8.338 7.073 1.00 86.62 101 LEU A CA 1
ATOM 829 C C . LEU A 1 101 ? -4.975 -8.406 6.183 1.00 86.62 101 LEU A C 1
ATOM 831 O O . LEU A 1 101 ? -6.030 -8.817 6.671 1.00 86.62 101 LEU A O 1
ATOM 835 N N . SER A 1 102 ? -4.851 -8.076 4.895 1.00 85.00 102 SER A N 1
ATOM 836 C CA . SER A 1 102 ? -5.967 -7.997 3.940 1.00 85.00 102 SER A CA 1
ATOM 837 C C . SER A 1 102 ? -6.709 -9.315 3.709 1.00 85.00 102 SER A C 1
ATOM 839 O O . SER A 1 102 ? -7.864 -9.310 3.294 1.00 85.00 102 SER A O 1
ATOM 841 N N . ASP A 1 103 ? -6.076 -10.449 4.015 1.00 81.06 103 ASP A N 1
ATOM 842 C CA . ASP A 1 103 ? -6.711 -11.767 3.907 1.00 81.06 103 ASP A CA 1
ATOM 843 C C . ASP A 1 103 ? -7.790 -11.989 4.985 1.00 81.06 103 ASP A C 1
ATOM 845 O O . ASP A 1 103 ? -8.704 -12.793 4.815 1.00 81.06 103 ASP A O 1
ATOM 849 N N . ARG A 1 104 ? -7.696 -11.278 6.118 1.00 81.44 104 ARG A N 1
ATOM 850 C CA . ARG A 1 104 ? -8.549 -11.501 7.303 1.00 81.44 104 ARG A CA 1
ATOM 851 C C . ARG A 1 104 ? -9.329 -10.275 7.757 1.00 81.44 104 ARG A C 1
ATOM 853 O O . ARG A 1 104 ? -10.330 -10.432 8.452 1.00 81.44 104 ARG A O 1
ATOM 860 N N . PHE A 1 105 ? -8.864 -9.082 7.413 1.00 86.44 105 PHE A N 1
ATOM 861 C CA . PHE A 1 105 ? -9.439 -7.814 7.841 1.00 86.44 105 PHE A CA 1
ATOM 862 C C . PHE A 1 105 ? -9.714 -6.932 6.626 1.00 86.44 105 PHE A C 1
ATOM 864 O O . PHE A 1 105 ? -8.990 -7.000 5.633 1.00 86.44 105 PHE A O 1
ATOM 871 N N . ASP A 1 106 ? -10.731 -6.078 6.720 1.00 81.56 106 ASP A N 1
ATOM 872 C CA . ASP A 1 106 ? -10.917 -5.004 5.748 1.00 81.56 106 ASP A CA 1
ATOM 873 C C . ASP A 1 106 ? -9.869 -3.926 6.027 1.00 81.56 106 ASP A C 1
ATOM 875 O O . ASP A 1 106 ? -9.879 -3.304 7.088 1.00 81.56 106 ASP A O 1
ATOM 879 N N . VAL A 1 107 ? -8.910 -3.761 5.123 1.00 85.94 107 VAL A N 1
ATOM 880 C CA . VAL A 1 107 ? -7.771 -2.863 5.324 1.00 85.94 107 VAL A CA 1
ATOM 881 C C . VAL A 1 107 ? -7.804 -1.713 4.334 1.00 85.94 107 VAL A C 1
ATOM 883 O O . VAL A 1 107 ? -8.098 -1.880 3.151 1.00 85.94 107 VAL A O 1
ATOM 886 N N . GLY A 1 108 ? -7.450 -0.530 4.817 1.00 80.94 108 GLY A N 1
ATOM 887 C CA . GLY A 1 108 ? -7.448 0.690 4.032 1.00 80.94 108 GLY A CA 1
ATOM 888 C C . GLY A 1 108 ? -6.395 1.682 4.494 1.00 80.94 108 GLY A C 1
ATOM 889 O O . GLY A 1 108 ? -5.609 1.433 5.408 1.00 80.94 108 GLY A O 1
ATOM 890 N N . VAL A 1 109 ? -6.391 2.826 3.824 1.00 83.38 109 VAL A N 1
ATOM 891 C CA . VAL A 1 109 ? -5.540 3.968 4.144 1.00 83.38 109 VAL A CA 1
ATOM 892 C C . VAL A 1 109 ? -6.433 5.188 4.214 1.00 83.38 109 VAL A C 1
ATOM 894 O O . VAL A 1 109 ? -7.134 5.499 3.247 1.00 83.38 109 VAL A O 1
ATOM 897 N N . TRP A 1 110 ? -6.406 5.874 5.347 1.00 77.44 110 TRP A N 1
ATOM 898 C CA . TRP A 1 110 ? -7.104 7.133 5.530 1.00 77.44 110 TRP A CA 1
ATOM 899 C C . TRP A 1 110 ? -6.173 8.306 5.261 1.00 77.44 110 TRP A C 1
ATOM 901 O O . TRP A 1 110 ? -4.999 8.268 5.617 1.00 77.44 110 TRP A O 1
ATOM 911 N N . TYR A 1 111 ? -6.713 9.352 4.638 1.00 66.56 111 TYR A N 1
ATOM 912 C CA . TYR A 1 111 ? -5.990 10.580 4.335 1.00 66.56 111 TYR A CA 1
ATOM 913 C C . TYR A 1 111 ? -6.564 11.719 5.165 1.00 66.56 111 TYR A C 1
ATOM 915 O O . TYR A 1 111 ? -7.678 12.185 4.911 1.00 66.56 111 TYR A O 1
ATOM 923 N N . ARG A 1 112 ? -5.775 12.221 6.113 1.00 65.81 112 ARG A N 1
ATOM 924 C CA . ARG A 1 112 ? -6.119 13.410 6.889 1.00 65.81 112 ARG A CA 1
ATOM 925 C C . ARG A 1 112 ? -5.277 14.583 6.409 1.00 65.81 112 ARG A C 1
ATOM 927 O O . ARG A 1 112 ? -4.060 14.603 6.566 1.00 65.81 112 ARG A O 1
ATOM 934 N N . ARG A 1 113 ? -5.933 15.587 5.825 1.00 56.03 113 ARG A N 1
ATOM 935 C CA . ARG A 1 113 ? -5.288 16.866 5.518 1.00 56.03 113 ARG A CA 1
ATOM 936 C C . ARG A 1 113 ? -5.164 17.664 6.814 1.00 56.03 113 ARG A C 1
ATOM 938 O O . ARG A 1 113 ? -6.181 18.038 7.394 1.00 56.03 113 ARG A O 1
ATOM 945 N N . VAL A 1 114 ? -3.937 17.920 7.247 1.00 60.00 114 VAL A N 1
ATOM 946 C CA . VAL A 1 114 ? -3.635 18.755 8.410 1.00 60.00 114 VAL A CA 1
ATOM 947 C C . VAL A 1 114 ? -3.022 20.054 7.903 1.00 60.00 114 VAL A C 1
ATOM 949 O O . VAL A 1 114 ? -2.038 20.044 7.169 1.00 60.00 114 VAL A O 1
ATOM 952 N N . GLU A 1 115 ? -3.641 21.178 8.251 1.00 59.66 115 GLU A N 1
ATOM 953 C CA . GLU A 1 115 ? -3.097 22.507 7.978 1.00 59.66 115 GLU A CA 1
ATOM 954 C C . GLU A 1 115 ? -2.406 23.006 9.246 1.00 59.66 115 GLU A C 1
ATOM 956 O O . GLU A 1 115 ? -3.067 23.396 10.211 1.00 59.66 115 GLU A O 1
ATOM 961 N N . GLU A 1 116 ? -1.076 22.974 9.264 1.00 55.66 116 GLU A N 1
ATOM 962 C CA . GLU A 1 116 ? -0.293 23.432 10.405 1.00 55.66 116 GLU A CA 1
ATOM 963 C C . GLU A 1 116 ? 0.218 24.858 10.157 1.00 55.66 116 GLU A C 1
ATOM 965 O O . GLU A 1 116 ? 0.747 25.196 9.093 1.00 55.66 116 GLU A O 1
ATOM 970 N N . LYS A 1 117 ? 0.033 25.749 11.138 1.00 55.50 117 LYS A N 1
ATOM 971 C CA . LYS A 1 117 ? 0.548 27.122 11.057 1.00 55.50 117 LYS A CA 1
ATOM 972 C C . LYS A 1 117 ? 2.026 27.133 11.422 1.00 55.50 117 LYS A C 1
ATOM 974 O O . LYS A 1 117 ? 2.379 27.091 12.599 1.00 55.50 117 LYS A O 1
ATOM 979 N N . VAL A 1 118 ? 2.889 27.270 10.421 1.00 55.31 118 VAL A N 1
ATOM 980 C CA . VAL A 1 118 ? 4.334 27.417 10.620 1.00 55.31 118 VAL A CA 1
ATOM 981 C C . VAL A 1 118 ? 4.683 28.908 10.634 1.00 55.31 118 VAL A C 1
ATOM 983 O O . VAL A 1 118 ? 4.883 29.555 9.604 1.00 55.31 118 VAL A O 1
ATOM 986 N N . GLY A 1 119 ? 4.748 29.484 11.836 1.00 57.38 119 GLY A N 1
ATOM 987 C CA . GLY A 1 119 ? 5.025 30.912 12.043 1.00 57.38 119 GLY A CA 1
ATOM 988 C C . GLY A 1 119 ? 3.811 31.823 11.795 1.00 57.38 119 GLY A C 1
ATOM 989 O O . GLY A 1 119 ? 2.668 31.380 11.826 1.00 57.38 119 GLY A O 1
ATOM 990 N N . MET A 1 120 ? 4.038 33.127 11.581 1.00 56.12 120 MET A N 1
ATOM 991 C CA . MET A 1 120 ? 2.948 34.122 11.474 1.00 56.12 120 MET A CA 1
ATOM 992 C C . MET A 1 120 ? 2.227 34.164 10.113 1.00 56.12 120 MET A C 1
ATOM 994 O O . MET A 1 120 ? 1.142 34.730 10.035 1.00 56.12 120 MET A O 1
ATOM 998 N N . LEU A 1 121 ? 2.818 33.627 9.037 1.00 45.94 121 LEU A N 1
ATOM 999 C CA . LEU A 1 121 ? 2.395 33.913 7.651 1.00 45.94 121 LEU A CA 1
ATOM 1000 C C . LEU A 1 121 ? 2.395 32.698 6.708 1.00 45.94 121 LEU A C 1
ATOM 1002 O O . LEU A 1 121 ? 2.134 32.862 5.518 1.00 45.94 121 LEU A O 1
ATOM 1006 N N . ARG A 1 122 ? 2.719 31.493 7.190 1.00 49.38 122 ARG A N 1
ATOM 1007 C CA . ARG A 1 122 ? 2.784 30.289 6.350 1.00 49.38 122 ARG A CA 1
ATOM 1008 C C . ARG A 1 122 ? 1.911 29.195 6.945 1.00 49.38 122 ARG A C 1
ATOM 1010 O O . ARG A 1 122 ? 1.989 28.911 8.136 1.00 49.38 122 ARG A O 1
ATOM 1017 N N . HIS A 1 123 ? 1.057 28.622 6.109 1.00 50.47 123 HIS A N 1
ATOM 1018 C CA . HIS A 1 123 ? 0.326 27.402 6.417 1.00 50.47 123 HIS A CA 1
ATOM 1019 C C . HIS A 1 123 ? 1.015 26.294 5.628 1.00 50.47 123 HIS A C 1
ATOM 1021 O O . HIS A 1 123 ? 1.149 26.408 4.407 1.00 50.47 123 HIS A O 1
ATOM 1027 N N . GLU A 1 124 ? 1.500 25.274 6.321 1.00 49.78 124 GLU A N 1
ATOM 1028 C CA . GLU A 1 124 ? 2.017 24.068 5.690 1.00 49.78 124 GLU A CA 1
ATOM 1029 C C . GLU A 1 124 ? 0.894 23.032 5.714 1.00 49.78 124 GLU A C 1
ATOM 1031 O O . GLU A 1 124 ? 0.277 22.793 6.750 1.00 49.78 124 GLU A O 1
ATOM 1036 N N . VAL A 1 125 ? 0.548 22.496 4.546 1.00 51.94 125 VAL A N 1
ATOM 1037 C CA . VAL A 1 125 ? -0.505 21.488 4.422 1.00 51.94 125 VAL A CA 1
ATOM 1038 C C . VAL A 1 125 ? 0.179 20.139 4.303 1.00 51.94 125 VAL A C 1
ATOM 1040 O O . VAL A 1 125 ? 0.738 19.829 3.251 1.00 51.94 125 VAL A O 1
ATOM 1043 N N . HIS A 1 126 ? 0.136 19.336 5.362 1.00 54.28 126 HIS A N 1
ATOM 1044 C CA . HIS A 1 126 ? 0.636 17.964 5.332 1.00 54.28 126 HIS A CA 1
ATOM 1045 C C . HIS A 1 126 ? -0.533 16.990 5.175 1.00 54.28 126 HIS A C 1
ATOM 1047 O O . HIS A 1 126 ? -1.590 17.132 5.794 1.00 54.28 126 HIS A O 1
ATOM 1053 N N . GLY A 1 127 ? -0.368 16.008 4.290 1.00 56.94 127 GLY A N 1
ATOM 1054 C CA . GLY A 1 127 ? -1.275 14.869 4.193 1.00 56.94 127 GLY A CA 1
ATOM 1055 C C . GLY A 1 127 ? -0.767 13.755 5.094 1.00 56.94 127 GLY A C 1
ATOM 1056 O O . GLY A 1 127 ? 0.195 13.081 4.728 1.00 56.94 127 GLY A O 1
ATOM 1057 N N . ASN A 1 128 ? -1.403 13.558 6.246 1.00 65.50 128 ASN A N 1
ATOM 1058 C CA . ASN A 1 128 ? -1.136 12.391 7.076 1.00 65.50 128 ASN A CA 1
ATOM 1059 C C . ASN A 1 128 ? -1.879 11.194 6.495 1.00 65.50 128 ASN A C 1
ATOM 1061 O O . ASN A 1 128 ? -3.027 11.320 6.054 1.00 65.50 128 ASN A O 1
ATOM 1065 N N . CYS A 1 129 ? -1.198 10.053 6.476 1.00 76.94 129 CYS A N 1
ATOM 1066 C CA . CYS A 1 129 ? -1.785 8.804 6.034 1.00 76.94 129 CYS A CA 1
ATOM 1067 C C . CYS A 1 129 ? -1.663 7.748 7.091 1.00 76.94 129 CYS A C 1
ATOM 1069 O O . CYS A 1 129 ? -0.556 7.381 7.482 1.00 76.94 129 CYS A O 1
ATOM 1071 N N . ASP A 1 130 ? -2.814 7.236 7.463 1.00 82.19 130 ASP A N 1
ATOM 1072 C CA . ASP A 1 130 ? -2.985 6.429 8.646 1.00 82.19 130 ASP A CA 1
ATOM 1073 C C . ASP A 1 130 ? -3.653 5.114 8.223 1.00 82.19 130 ASP A C 1
ATOM 1075 O O . ASP A 1 130 ? -4.582 5.126 7.401 1.00 82.19 130 ASP A O 1
ATOM 1079 N N . PRO A 1 131 ? -3.137 3.955 8.667 1.00 86.25 131 PRO A N 1
ATOM 1080 C CA . PRO A 1 131 ? -3.769 2.672 8.403 1.00 86.25 131 PRO A CA 1
ATOM 1081 C C . PRO A 1 131 ? -5.212 2.620 8.909 1.00 86.25 131 PRO A C 1
ATOM 1083 O O . PRO A 1 131 ? -5.530 3.123 9.983 1.00 86.25 131 PRO A O 1
ATOM 1086 N N . VAL A 1 132 ? -6.083 1.948 8.161 1.00 87.94 132 VAL A N 1
ATOM 1087 C CA . VAL A 1 132 ? -7.449 1.638 8.590 1.00 87.94 132 VAL A CA 1
ATOM 1088 C C . VAL A 1 132 ? -7.619 0.134 8.616 1.00 87.94 132 VAL A C 1
ATOM 1090 O O . VAL A 1 132 ? -7.273 -0.540 7.646 1.00 87.94 132 VAL A O 1
ATOM 1093 N N . VAL A 1 133 ? -8.167 -0.393 9.707 1.00 88.56 133 VAL A N 1
ATOM 1094 C CA . VAL A 1 133 ? -8.483 -1.819 9.848 1.00 88.56 133 VAL A CA 1
ATOM 1095 C C . VAL A 1 133 ? -9.922 -1.944 10.333 1.00 88.56 133 VAL A C 1
ATOM 1097 O O . VAL A 1 133 ? -10.276 -1.386 11.366 1.00 88.56 133 VAL A O 1
ATOM 1100 N N . ASN A 1 134 ? -10.774 -2.637 9.577 1.00 87.38 134 ASN A N 1
ATOM 1101 C CA . ASN A 1 134 ? -12.218 -2.772 9.801 1.00 87.38 134 ASN A CA 1
ATOM 1102 C C . ASN A 1 134 ? -12.931 -1.434 10.080 1.00 87.38 134 ASN A C 1
ATOM 1104 O O . ASN A 1 134 ? -13.816 -1.353 10.932 1.00 87.38 134 ASN A O 1
ATOM 1108 N N . GLY A 1 135 ? -12.521 -0.368 9.390 1.00 82.19 135 GLY A N 1
ATOM 1109 C CA . GLY A 1 135 ? -13.071 0.978 9.581 1.00 82.19 135 GLY A CA 1
ATOM 1110 C C . GLY A 1 135 ? -12.547 1.737 10.807 1.00 82.19 135 GLY A C 1
ATOM 1111 O O . GLY A 1 135 ? -12.998 2.854 11.046 1.00 82.19 135 GLY A O 1
ATOM 1112 N N . VAL A 1 136 ? -11.600 1.179 11.568 1.00 85.44 136 VAL A N 1
ATOM 1113 C CA . VAL A 1 136 ? -10.919 1.867 12.677 1.00 85.44 136 VAL A CA 1
ATOM 1114 C C . VAL A 1 136 ? -9.643 2.529 12.159 1.00 85.44 136 VAL A C 1
ATOM 1116 O O . VAL A 1 136 ? -8.774 1.846 11.619 1.00 85.44 136 VAL A O 1
ATOM 1119 N N . GLU A 1 137 ? -9.543 3.850 12.318 1.00 86.88 137 GLU A N 1
ATOM 1120 C CA . GLU A 1 137 ? -8.348 4.644 11.994 1.00 86.88 137 GLU A CA 1
ATOM 1121 C C . GLU A 1 137 ? -7.253 4.416 13.050 1.00 86.88 137 GLU A C 1
ATOM 1123 O O . GLU A 1 137 ? -7.505 4.580 14.245 1.00 86.88 137 GLU A O 1
ATOM 1128 N N . LEU A 1 138 ? -6.046 4.052 12.613 1.00 88.50 138 LEU A N 1
ATOM 1129 C CA . LEU A 1 138 ? -4.878 3.784 13.458 1.00 88.50 138 LEU A CA 1
ATOM 1130 C C . LEU A 1 138 ? -3.725 4.706 13.075 1.00 88.50 138 LEU A C 1
ATOM 1132 O O . LEU A 1 138 ? -3.533 4.987 11.898 1.00 88.50 138 LEU A O 1
ATOM 1136 N N . ASP A 1 139 ? -2.911 5.110 14.045 1.00 84.75 139 ASP A N 1
ATOM 1137 C CA . ASP A 1 139 ? -1.715 5.909 13.774 1.00 84.75 139 ASP A CA 1
ATOM 1138 C C . ASP A 1 139 ? -0.648 5.100 13.011 1.00 84.75 139 ASP A C 1
ATOM 1140 O O . ASP A 1 139 ? -0.605 3.864 13.054 1.00 84.75 139 ASP A O 1
ATOM 1144 N N . GLN A 1 140 ? 0.262 5.790 12.313 1.00 81.69 140 GLN A N 1
ATOM 1145 C CA . GLN A 1 140 ? 1.368 5.109 11.636 1.00 81.69 140 GLN A CA 1
ATOM 1146 C C . GLN A 1 140 ? 2.263 4.321 12.608 1.00 81.69 140 GLN A C 1
ATOM 1148 O O . GLN A 1 140 ? 2.882 4.914 13.497 1.00 81.69 140 GLN A O 1
ATOM 1153 N N . PRO A 1 141 ? 2.476 3.013 12.369 1.00 86.12 141 PRO A N 1
ATOM 1154 C CA . PRO A 1 141 ? 3.341 2.210 13.218 1.00 86.12 141 PRO A CA 1
ATOM 1155 C C . PRO A 1 141 ? 4.824 2.585 13.044 1.00 86.12 141 PRO A C 1
ATOM 1157 O O . PRO A 1 141 ? 5.323 2.925 11.958 1.00 86.12 141 PRO A O 1
ATOM 1160 N N . HIS A 1 142 ? 5.574 2.466 14.140 1.00 82.62 142 HIS A N 1
ATOM 1161 C CA . HIS A 1 142 ? 7.011 2.752 14.213 1.00 82.62 142 HIS A CA 1
ATOM 1162 C C . HIS A 1 142 ? 7.886 1.501 13.998 1.00 82.62 142 HIS A C 1
ATOM 1164 O O . HIS A 1 142 ? 9.012 1.417 14.485 1.00 82.62 142 HIS A O 1
ATOM 1170 N N . CYS A 1 143 ? 7.380 0.534 13.243 1.00 84.88 143 CYS A N 1
ATOM 1171 C CA . CYS A 1 143 ? 8.025 -0.732 12.906 1.00 84.88 143 CYS A CA 1
ATOM 1172 C C . CYS A 1 143 ? 9.145 -0.609 11.850 1.00 84.88 143 CYS A C 1
ATOM 1174 O O . CYS A 1 143 ? 9.209 0.357 11.076 1.00 84.88 143 CYS A O 1
ATOM 1176 N N . ARG A 1 144 ? 10.029 -1.618 11.799 1.00 79.69 144 ARG A N 1
ATOM 1177 C CA . ARG A 1 144 ? 11.135 -1.721 10.824 1.00 79.69 144 ARG A CA 1
ATOM 1178 C C . ARG A 1 144 ? 10.974 -2.859 9.814 1.00 79.69 144 ARG A C 1
ATOM 1180 O O . ARG A 1 144 ? 11.553 -2.758 8.731 1.00 79.69 144 ARG A O 1
ATOM 1187 N N . THR A 1 145 ? 10.210 -3.904 10.142 1.00 84.44 145 THR A N 1
ATOM 1188 C CA . THR A 1 145 ? 9.865 -5.023 9.239 1.00 84.44 145 THR A CA 1
ATOM 1189 C C . THR A 1 145 ? 8.352 -5.206 9.138 1.00 84.44 145 THR A C 1
ATOM 1191 O O . THR A 1 145 ? 7.616 -4.735 10.005 1.00 84.44 145 THR A O 1
ATOM 1194 N N . ALA A 1 146 ? 7.880 -5.899 8.096 1.00 78.56 146 ALA A N 1
ATOM 1195 C CA . ALA A 1 146 ? 6.451 -6.121 7.873 1.00 78.56 146 ALA A CA 1
ATOM 1196 C C . ALA A 1 146 ? 5.797 -6.904 9.026 1.00 78.56 146 ALA A C 1
ATOM 1198 O O . ALA A 1 146 ? 4.726 -6.533 9.495 1.00 78.56 146 ALA A O 1
ATOM 1199 N N . GLU A 1 147 ? 6.457 -7.930 9.566 1.00 85.50 147 GLU A N 1
ATOM 1200 C CA . GLU A 1 147 ? 5.915 -8.743 10.663 1.00 85.50 147 GLU A CA 1
ATOM 1201 C C . GLU A 1 147 ? 5.778 -7.943 11.963 1.00 85.50 147 GLU A C 1
ATOM 1203 O O . GLU A 1 147 ? 4.828 -8.135 12.725 1.00 85.50 147 GLU A O 1
ATOM 1208 N N . GLU A 1 148 ? 6.724 -7.039 12.226 1.00 90.75 148 GLU A N 1
ATOM 1209 C CA . GLU A 1 148 ? 6.655 -6.119 13.361 1.00 90.75 148 GLU A CA 1
ATOM 1210 C C . GLU A 1 148 ? 5.509 -5.119 13.177 1.00 90.75 148 GLU A C 1
ATOM 1212 O O . GLU A 1 148 ? 4.750 -4.882 14.117 1.00 90.75 148 GLU A O 1
ATOM 1217 N N . CYS A 1 149 ? 5.332 -4.598 11.959 1.00 89.62 149 CYS A N 1
ATOM 1218 C CA . CYS A 1 149 ? 4.207 -3.727 11.631 1.00 89.62 149 CYS A CA 1
ATOM 1219 C C . CYS A 1 149 ? 2.865 -4.443 11.828 1.00 89.62 149 CYS A C 1
ATOM 1221 O O . CYS A 1 149 ? 1.966 -3.862 12.424 1.00 89.62 149 CYS A O 1
ATOM 1223 N N . VAL A 1 150 ? 2.727 -5.705 11.399 1.00 90.50 150 VAL A N 1
ATOM 1224 C CA . VAL A 1 150 ? 1.494 -6.490 11.600 1.00 90.50 150 VAL A CA 1
ATOM 1225 C C . VAL A 1 150 ? 1.154 -6.602 13.086 1.00 90.50 150 VAL A C 1
ATOM 1227 O O . VAL A 1 150 ? -0.002 -6.423 13.465 1.00 90.50 150 VAL A O 1
ATOM 1230 N N . LYS A 1 151 ? 2.147 -6.883 13.940 1.00 93.19 151 LYS A N 1
ATOM 1231 C CA . LYS A 1 151 ? 1.931 -6.979 15.392 1.00 93.19 151 LYS A CA 1
ATOM 1232 C C . LYS A 1 151 ? 1.479 -5.648 15.986 1.00 93.19 151 LYS A C 1
ATOM 1234 O O . LYS A 1 151 ? 0.459 -5.635 16.665 1.00 93.19 151 LYS A O 1
ATOM 1239 N N . GLN A 1 152 ? 2.189 -4.559 15.682 1.00 93.56 152 GLN A N 1
ATOM 1240 C CA . GLN A 1 152 ? 1.842 -3.223 16.182 1.00 93.56 152 GLN A CA 1
ATOM 1241 C C . GLN A 1 152 ? 0.441 -2.801 15.727 1.00 93.56 152 GLN A C 1
ATOM 1243 O O . GLN A 1 152 ? -0.380 -2.439 16.559 1.00 93.56 152 GLN A O 1
ATOM 1248 N N . ILE A 1 153 ? 0.122 -2.960 14.437 1.00 91.81 153 ILE A N 1
ATOM 1249 C CA . ILE A 1 153 ? -1.201 -2.630 13.887 1.00 91.81 153 ILE A CA 1
ATOM 1250 C C . ILE A 1 153 ? -2.309 -3.408 14.609 1.00 91.81 153 ILE A C 1
ATOM 1252 O O . ILE A 1 153 ? -3.344 -2.840 14.942 1.00 91.81 153 ILE A O 1
ATOM 1256 N N . LEU A 1 154 ? -2.112 -4.704 14.870 1.00 93.06 154 LEU A N 1
ATOM 1257 C CA . LEU A 1 154 ? -3.110 -5.517 15.570 1.00 93.06 154 LEU A CA 1
ATOM 1258 C C . LEU A 1 154 ? -3.244 -5.162 17.056 1.00 93.06 154 LEU A C 1
ATOM 1260 O O . LEU A 1 154 ? -4.340 -5.279 17.604 1.00 93.06 154 LEU A O 1
ATOM 1264 N N . GLU A 1 155 ? -2.154 -4.782 17.720 1.00 93.25 155 GLU A N 1
ATOM 1265 C CA . GLU A 1 155 ? -2.177 -4.310 19.108 1.00 93.25 155 GLU A CA 1
ATOM 1266 C C . GLU A 1 155 ? -2.908 -2.970 19.221 1.00 93.25 155 GLU A C 1
ATOM 1268 O O . GLU A 1 155 ? -3.818 -2.841 20.043 1.00 93.25 155 GLU A O 1
ATOM 1273 N N . ASP A 1 156 ? -2.586 -2.016 18.347 1.00 92.12 156 ASP A N 1
ATOM 1274 C CA . ASP A 1 156 ? -3.256 -0.719 18.297 1.00 92.12 156 ASP A CA 1
ATOM 1275 C C . ASP A 1 156 ? -4.733 -0.872 17.919 1.00 92.12 156 ASP A C 1
ATOM 1277 O O . ASP A 1 156 ? -5.593 -0.301 18.585 1.00 92.12 156 ASP A O 1
ATOM 1281 N N . TYR A 1 157 ? -5.059 -1.724 16.942 1.00 92.19 157 TYR A N 1
ATOM 1282 C CA . TYR A 1 157 ? -6.446 -2.032 16.589 1.00 92.19 157 TYR A CA 1
ATOM 1283 C C . TYR A 1 157 ? -7.245 -2.557 17.783 1.00 92.19 157 TYR A C 1
ATOM 1285 O O . TYR A 1 157 ? -8.355 -2.092 18.032 1.00 92.19 157 TYR A O 1
ATOM 1293 N N . LYS A 1 158 ? -6.689 -3.497 18.557 1.00 90.88 158 LYS A N 1
ATOM 1294 C CA . LYS A 1 158 ? -7.357 -4.002 19.766 1.00 90.88 158 LYS A CA 1
ATOM 1295 C C . LYS A 1 158 ? -7.583 -2.890 20.783 1.00 90.88 158 LYS A C 1
ATOM 1297 O O . LYS A 1 158 ? -8.694 -2.778 21.290 1.00 90.88 158 LYS A O 1
ATOM 1302 N N . ARG A 1 159 ? -6.572 -2.054 21.035 1.00 90.38 159 ARG A N 1
ATOM 1303 C CA . ARG A 1 159 ? -6.673 -0.934 21.982 1.00 90.38 159 ARG A CA 1
ATOM 1304 C C . ARG A 1 159 ? -7.746 0.069 21.560 1.00 90.38 159 ARG A C 1
ATOM 1306 O O . ARG A 1 159 ? -8.529 0.523 22.389 1.00 90.38 159 ARG A O 1
ATOM 1313 N N . GLU A 1 160 ? -7.799 0.406 20.276 1.00 88.75 160 GLU A N 1
ATOM 1314 C CA . GLU A 1 160 ? -8.783 1.346 19.740 1.00 88.75 160 GLU A CA 1
ATOM 1315 C C . GLU A 1 160 ? -10.199 0.764 19.756 1.00 88.75 160 GLU A C 1
ATOM 1317 O O . GLU A 1 160 ? -11.146 1.453 20.131 1.00 88.75 160 GLU A O 1
ATOM 1322 N N . VAL A 1 161 ? -10.355 -0.524 19.446 1.00 88.62 161 VAL A N 1
ATOM 1323 C CA . VAL A 1 161 ? -11.641 -1.222 19.575 1.00 88.62 161 VAL A CA 1
ATOM 1324 C C . VAL A 1 161 ? -12.088 -1.302 21.036 1.00 88.62 161 VAL A C 1
ATOM 1326 O O . VAL A 1 161 ? -13.268 -1.105 21.317 1.00 88.62 161 VAL A O 1
ATOM 1329 N N . GLU A 1 162 ? -11.184 -1.568 21.978 1.00 87.88 162 GLU A N 1
ATOM 1330 C CA . GLU A 1 162 ? -11.491 -1.539 23.414 1.00 87.88 162 GLU A CA 1
ATOM 1331 C C . GLU A 1 162 ? -11.950 -0.145 23.852 1.00 87.88 162 GLU A C 1
ATOM 1333 O O . GLU A 1 162 ? -13.001 -0.027 24.479 1.00 87.88 162 GLU A O 1
ATOM 1338 N N . ARG A 1 163 ? -11.242 0.912 23.431 1.00 83.81 163 ARG A N 1
ATOM 1339 C CA . ARG A 1 163 ? -11.622 2.306 23.704 1.00 83.81 163 ARG A CA 1
ATOM 1340 C C . ARG A 1 163 ? -12.993 2.664 23.128 1.00 83.81 163 ARG A C 1
ATOM 1342 O O . ARG A 1 163 ? -13.762 3.361 23.776 1.00 83.81 163 ARG A O 1
ATOM 1349 N N . LEU A 1 164 ? -13.307 2.207 21.916 1.00 81.12 164 LEU A N 1
ATOM 1350 C CA . LEU A 1 164 ? -14.608 2.453 21.279 1.00 81.12 164 LEU A CA 1
ATOM 1351 C C . LEU A 1 164 ? -15.750 1.658 21.929 1.00 81.12 164 LEU A C 1
ATOM 1353 O O . LEU A 1 164 ? -16.901 2.085 21.858 1.00 81.12 164 LEU A O 1
ATOM 1357 N N . ASN A 1 165 ? -15.443 0.518 22.553 1.00 81.62 165 ASN A N 1
ATOM 1358 C CA . ASN A 1 165 ? -16.405 -0.259 23.336 1.00 81.62 165 ASN A CA 1
ATOM 1359 C C . ASN A 1 165 ? -16.578 0.272 24.768 1.00 81.62 165 ASN A C 1
ATOM 1361 O O . ASN A 1 165 ? -17.531 -0.121 25.445 1.00 81.62 165 ASN A O 1
ATOM 1365 N N . GLU A 1 166 ? -15.687 1.145 25.241 1.00 76.75 166 GLU A N 1
ATOM 1366 C CA . GLU A 1 166 ? -15.823 1.780 26.546 1.00 76.75 166 GLU A CA 1
ATOM 1367 C C . GLU A 1 166 ? -16.966 2.816 26.505 1.00 76.75 166 GLU A C 1
ATOM 1369 O O . GLU A 1 166 ? -16.993 3.682 25.625 1.00 76.75 166 GLU A O 1
ATOM 1374 N N . PRO A 1 167 ? -17.950 2.744 27.424 1.00 70.62 167 PRO A N 1
ATOM 1375 C CA . PRO A 1 167 ? -19.018 3.732 27.484 1.00 70.62 167 PRO A CA 1
ATOM 1376 C C . PRO A 1 167 ? -18.432 5.133 27.698 1.00 70.62 167 PRO A C 1
ATOM 1378 O O . PRO A 1 167 ? -17.503 5.278 28.498 1.00 70.62 167 PRO A O 1
ATOM 1381 N N . PRO A 1 168 ? -18.977 6.184 27.054 1.00 67.44 168 PRO A N 1
ATOM 1382 C CA . PRO A 1 168 ? -18.521 7.542 27.313 1.00 67.44 168 PRO A CA 1
ATOM 1383 C C . PRO A 1 168 ? -18.634 7.852 28.814 1.00 67.44 168 PRO A C 1
ATOM 1385 O O . PRO A 1 168 ? -19.579 7.379 29.461 1.00 67.44 168 PRO A O 1
ATOM 1388 N N . PRO A 1 169 ? -17.697 8.639 29.380 1.00 69.50 169 PRO A N 1
ATOM 1389 C CA . PRO A 1 169 ? -17.748 9.002 30.787 1.00 69.50 169 PRO A CA 1
ATOM 1390 C C . PRO A 1 169 ? -19.113 9.611 31.095 1.00 69.50 169 PRO A C 1
ATOM 1392 O O . PRO A 1 169 ? -19.630 10.425 30.324 1.00 69.50 169 PRO A O 1
ATOM 1395 N N . LEU A 1 170 ? -19.708 9.179 32.212 1.00 73.81 170 LEU A N 1
ATOM 1396 C CA . LEU A 1 170 ? -20.992 9.708 32.650 1.00 73.81 170 LEU A CA 1
ATOM 1397 C C . LEU A 1 170 ? -20.897 11.239 32.684 1.00 73.81 170 LEU A C 1
ATOM 1399 O O . LEU A 1 170 ? -19.901 11.763 33.199 1.00 73.81 170 LEU A O 1
ATOM 1403 N N . PRO A 1 171 ? -21.890 11.963 32.132 1.00 73.69 171 PRO A N 1
ATOM 1404 C CA . PRO A 1 171 ? -21.896 13.410 32.228 1.00 73.69 171 PRO A CA 1
ATOM 1405 C C . PRO A 1 171 ? -21.764 13.799 33.705 1.00 73.69 171 PRO A C 1
ATOM 1407 O O . PRO A 1 171 ? -22.334 13.109 34.562 1.00 73.69 171 PRO A O 1
ATOM 1410 N N . PRO A 1 172 ? -21.006 14.867 34.019 1.00 76.25 172 PRO A N 1
ATOM 1411 C CA . PRO A 1 172 ? -20.893 15.331 35.391 1.00 76.25 172 PRO A CA 1
ATOM 1412 C C . PRO A 1 172 ? -22.302 15.526 35.971 1.00 76.25 172 PRO A C 1
ATOM 1414 O O . PRO A 1 172 ? -23.206 15.939 35.232 1.00 76.25 172 PRO A O 1
ATOM 1417 N N . PRO A 1 173 ? -22.520 15.177 37.254 1.00 71.56 173 PRO A N 1
ATOM 1418 C CA . PRO A 1 173 ? -23.818 15.349 37.885 1.00 71.56 173 PRO A CA 1
ATOM 1419 C C . PRO A 1 173 ? -24.298 16.785 37.671 1.00 71.56 173 PRO A C 1
ATOM 1421 O O . PRO A 1 173 ? -23.536 17.734 37.833 1.00 71.56 173 PRO A O 1
ATOM 1424 N N . ASP A 1 174 ? -25.552 16.922 37.238 1.00 75.56 174 ASP A N 1
ATOM 1425 C CA . ASP A 1 174 ? -26.163 18.221 36.978 1.00 75.56 174 ASP A CA 1
ATOM 1426 C C . ASP A 1 174 ? -26.032 19.093 38.240 1.00 75.56 174 ASP A C 1
ATOM 1428 O O . ASP A 1 174 ? -26.569 18.704 39.286 1.00 75.56 174 ASP A O 1
ATOM 1432 N N . PRO A 1 175 ? -25.348 20.251 38.175 1.00 72.75 175 PRO A N 1
ATOM 1433 C CA . PRO A 1 175 ? -25.168 21.117 39.336 1.00 72.75 175 PRO A CA 1
ATOM 1434 C C . PRO A 1 175 ? -26.511 21.552 39.938 1.00 72.75 175 PRO A C 1
ATOM 1436 O O . PRO A 1 175 ? -26.591 21.803 41.140 1.00 72.75 175 PRO A O 1
ATOM 1439 N N . ALA A 1 176 ? -27.597 21.567 39.155 1.00 71.81 176 ALA A N 1
ATOM 1440 C CA . ALA A 1 176 ? -28.937 21.819 39.674 1.00 71.81 176 ALA A CA 1
ATOM 1441 C C . ALA A 1 176 ? -29.453 20.675 40.565 1.00 71.81 176 ALA A C 1
ATOM 1443 O O . ALA A 1 176 ? -30.137 20.938 41.551 1.00 71.81 176 ALA A O 1
ATOM 1444 N N . LYS A 1 177 ? -29.110 19.411 40.283 1.00 70.44 177 LYS A N 1
ATOM 1445 C CA . LYS A 1 177 ? -29.485 18.267 41.137 1.00 70.44 177 LYS A CA 1
ATOM 1446 C C . LYS A 1 177 ? -28.740 18.262 42.468 1.00 70.44 177 LYS A C 1
ATOM 1448 O O . LYS A 1 177 ? -29.325 17.842 43.464 1.00 70.44 177 LYS A O 1
ATOM 1453 N N . GLU A 1 178 ? -27.490 18.718 42.503 1.00 71.50 178 GLU A N 1
ATOM 1454 C CA . GLU A 1 178 ? -26.757 18.917 43.762 1.00 71.50 178 GLU A CA 1
ATOM 1455 C C . GLU A 1 178 ? -27.318 20.100 44.554 1.00 71.50 178 GLU A C 1
ATOM 1457 O O . GLU A 1 178 ? -27.638 19.941 45.731 1.00 71.50 178 GLU A O 1
ATOM 1462 N N . LEU A 1 179 ? -27.567 21.237 43.896 1.00 69.62 179 LEU A N 1
ATOM 1463 C CA . LEU A 1 179 ? -28.175 22.410 44.531 1.00 69.62 179 LEU A CA 1
ATOM 1464 C C . LEU A 1 179 ? -29.574 22.123 45.095 1.00 69.62 179 LEU A C 1
ATOM 1466 O O . LEU A 1 179 ? -29.893 22.576 46.188 1.00 69.62 179 LEU A O 1
ATOM 1470 N N . LEU A 1 180 ? -30.398 21.331 44.402 1.00 70.50 180 LEU A N 1
ATOM 1471 C CA . LEU A 1 180 ? -31.717 20.903 44.889 1.00 70.50 180 LEU A CA 1
ATOM 1472 C C . LEU A 1 180 ? -31.634 19.878 46.035 1.00 70.50 180 LEU A C 1
ATOM 1474 O O . LEU A 1 180 ? -32.593 19.735 46.793 1.00 70.50 180 LEU A O 1
ATOM 1478 N N . ARG A 1 181 ? -30.508 19.165 46.174 1.00 72.94 181 ARG A N 1
ATOM 1479 C CA . ARG A 1 181 ? -30.248 18.236 47.286 1.00 72.94 181 ARG A CA 1
ATOM 1480 C C . ARG A 1 181 ? -29.765 18.972 48.536 1.00 72.94 181 ARG A C 1
ATOM 1482 O O . ARG A 1 181 ? -30.105 18.553 49.639 1.00 72.94 181 ARG A O 1
ATOM 1489 N N . GLU A 1 182 ? -29.006 20.052 48.359 1.00 76.38 182 GLU A N 1
ATOM 1490 C CA . GLU A 1 182 ? -28.585 20.950 49.442 1.00 76.38 182 GLU A CA 1
ATOM 1491 C C . GLU A 1 182 ? -29.693 21.926 49.868 1.00 76.38 182 GLU A C 1
ATOM 1493 O O . GLU A 1 182 ? -29.803 22.248 51.050 1.00 76.38 182 GLU A O 1
ATOM 1498 N N . TRP A 1 183 ? -30.548 22.353 48.933 1.00 72.25 183 TRP A N 1
ATOM 1499 C CA . TRP A 1 183 ? -31.605 23.343 49.164 1.00 72.25 183 TRP A CA 1
ATOM 1500 C C . TRP A 1 183 ? -32.936 22.910 48.521 1.00 72.25 183 TRP A C 1
ATOM 1502 O O . TRP A 1 183 ? -33.331 23.447 47.479 1.00 72.25 183 TRP A O 1
ATOM 1512 N N . PRO A 1 184 ? -33.687 21.982 49.150 1.00 67.12 184 PRO A N 1
ATOM 1513 C CA . PRO A 1 184 ? -34.967 21.486 48.623 1.00 67.12 184 PRO A CA 1
ATOM 1514 C C . PRO A 1 184 ? -36.016 22.590 48.395 1.00 67.12 184 PRO A C 1
ATOM 1516 O O . PRO A 1 184 ? -36.916 22.456 47.565 1.00 67.12 184 PRO A O 1
ATOM 1519 N N . GLU A 1 185 ? -35.876 23.710 49.107 1.00 66.88 185 GLU A N 1
ATOM 1520 C CA . GLU A 1 185 ? -36.764 24.876 49.049 1.00 66.88 185 GLU A CA 1
ATOM 1521 C C . GLU A 1 185 ? -36.718 25.610 47.693 1.00 66.88 185 GLU A C 1
ATOM 1523 O O . GLU A 1 185 ? -37.675 26.290 47.319 1.00 66.88 185 GLU A O 1
ATOM 1528 N N . LEU A 1 186 ? -35.643 25.444 46.909 1.00 62.44 186 LEU A N 1
ATOM 1529 C CA . LEU A 1 186 ? -35.503 26.056 45.580 1.00 62.44 186 LEU A CA 1
ATOM 1530 C C . LEU A 1 186 ? -36.349 25.359 44.499 1.00 62.44 186 LEU A C 1
ATOM 1532 O O . LEU A 1 186 ? -36.640 25.965 43.471 1.00 62.44 186 LEU A O 1
ATOM 1536 N N . GLY A 1 187 ? -36.784 24.114 44.726 1.00 59.31 187 GLY A N 1
ATOM 1537 C CA . GLY A 1 187 ? -37.642 23.371 43.794 1.00 59.31 187 GLY A CA 1
ATOM 1538 C C . GLY A 1 187 ? -39.121 23.779 43.836 1.00 59.31 187 GLY A C 1
ATOM 1539 O O . GLY A 1 187 ? -39.855 23.523 42.884 1.00 59.31 187 GLY A O 1
ATOM 1540 N N . HIS A 1 188 ? -39.564 24.439 44.912 1.00 55.22 188 HIS A N 1
ATOM 1541 C CA . HIS A 1 188 ? -40.971 24.795 45.133 1.00 55.22 188 HIS A CA 1
ATOM 1542 C C . HIS A 1 188 ? -41.360 26.193 44.620 1.00 55.22 188 HIS A C 1
ATOM 1544 O O . HIS A 1 188 ? -42.546 26.517 44.566 1.00 55.22 188 HIS A O 1
ATOM 1550 N N . SER A 1 189 ? -40.402 27.035 44.219 1.00 54.34 189 SER A N 1
ATOM 1551 C CA . SER A 1 189 ? -40.668 28.446 43.888 1.00 54.34 189 SER A CA 1
ATOM 1552 C C . SER A 1 189 ? -41.060 28.709 42.426 1.00 54.34 189 SER A C 1
ATOM 1554 O O . SER A 1 189 ? -41.499 29.812 42.107 1.00 54.34 189 SER A O 1
ATOM 1556 N N . ALA A 1 190 ? -40.973 27.714 41.534 1.00 51.84 190 ALA A N 1
ATOM 1557 C CA . ALA A 1 190 ? -41.199 27.914 40.097 1.00 51.84 190 ALA A CA 1
ATOM 1558 C C . ALA A 1 190 ? -42.674 27.856 39.631 1.00 51.84 190 ALA A C 1
ATOM 1560 O O . ALA A 1 190 ? -42.937 28.131 38.464 1.00 51.84 190 ALA A O 1
ATOM 1561 N N . TRP A 1 191 ? -43.647 27.530 40.495 1.00 43.72 191 TRP A N 1
ATOM 1562 C CA . TRP A 1 191 ? -45.065 27.378 40.097 1.00 43.72 191 TRP A CA 1
ATOM 1563 C C . TRP A 1 191 ? -46.055 28.164 40.970 1.00 43.72 191 TRP A C 1
ATOM 1565 O O . TRP A 1 191 ? -47.201 27.759 41.151 1.00 43.72 191 TRP A O 1
ATOM 1575 N N . SER A 1 192 ? -45.638 29.324 41.476 1.00 46.22 192 SER A N 1
ATOM 1576 C CA . SER A 1 192 ? -46.486 30.182 42.314 1.00 46.22 192 SER A CA 1
ATOM 1577 C C . SER A 1 192 ? -46.514 31.618 41.794 1.00 46.22 192 SER A C 1
ATOM 1579 O O . SER A 1 192 ? -46.134 32.546 42.500 1.00 46.22 192 SER A O 1
ATOM 1581 N N . GLY A 1 193 ? -46.944 31.833 40.548 1.00 47.88 193 GLY A N 1
ATOM 1582 C CA . GLY A 1 193 ? -47.173 33.201 40.084 1.00 47.88 193 GLY A CA 1
ATOM 1583 C C . GLY A 1 193 ? -47.627 33.353 38.638 1.00 47.88 193 GLY A C 1
ATOM 1584 O O . GLY A 1 193 ? -46.822 33.239 37.727 1.00 47.88 193 GLY A O 1
ATOM 1585 N N . LEU A 1 194 ? -48.890 33.768 38.487 1.00 44.88 194 LEU A N 1
ATOM 1586 C CA . LEU A 1 194 ? -49.446 34.539 37.361 1.00 44.88 194 LEU A CA 1
ATOM 1587 C C . LEU A 1 194 ? -49.997 33.759 36.157 1.00 44.88 194 LEU A C 1
ATOM 1589 O O . LEU A 1 194 ? -49.595 33.939 35.013 1.00 44.88 194 LEU A O 1
ATOM 1593 N N . GLY A 1 195 ? -51.071 33.016 36.425 1.00 45.81 195 GLY A N 1
ATOM 1594 C CA . GLY A 1 195 ? -52.130 32.744 35.456 1.00 45.81 195 GLY A CA 1
ATOM 1595 C C . GLY A 1 195 ? -53.502 33.084 36.040 1.00 45.81 195 GLY A C 1
ATOM 1596 O O . GLY A 1 195 ? -54.231 32.187 36.440 1.00 45.81 195 GLY A O 1
ATOM 1597 N N . SER A 1 196 ? -53.857 34.370 36.110 1.00 45.59 196 SER A N 1
ATOM 1598 C CA . SER A 1 196 ? -55.263 34.791 36.208 1.00 45.59 196 SER A CA 1
ATOM 1599 C C . SER A 1 196 ? -55.432 36.196 35.633 1.00 45.59 196 SER A C 1
ATOM 1601 O O . SER A 1 196 ? -55.379 37.198 36.338 1.00 45.59 196 SER A O 1
ATOM 1603 N N . GLY A 1 197 ? -55.573 36.263 34.310 1.00 45.84 197 GLY A N 1
ATOM 1604 C CA . GLY A 1 197 ? -56.148 37.415 33.629 1.00 45.84 197 GLY A CA 1
ATOM 1605 C C . GLY A 1 197 ? -57.633 37.159 33.391 1.00 45.84 197 GLY A C 1
ATOM 1606 O O . GLY A 1 197 ? -57.976 36.236 32.650 1.00 45.84 197 GLY A O 1
ATOM 1607 N N . ARG A 1 198 ? -58.503 37.968 34.003 1.00 43.50 198 ARG A N 1
ATOM 1608 C CA . ARG A 1 198 ? -59.877 38.228 33.548 1.00 43.50 198 ARG A CA 1
ATOM 1609 C C . ARG A 1 198 ? -60.365 39.571 34.109 1.00 43.50 198 ARG A C 1
ATOM 1611 O O . ARG A 1 198 ? -60.499 39.679 35.321 1.00 43.50 198 ARG A O 1
ATOM 1618 N N . PHE A 1 199 ? -60.687 40.463 33.164 1.00 41.78 199 PHE A N 1
ATOM 1619 C CA . PHE A 1 199 ? -61.374 41.765 33.239 1.00 41.78 199 PHE A CA 1
ATOM 1620 C C . PHE A 1 199 ? -60.681 42.916 33.972 1.00 41.78 199 PHE A C 1
ATOM 1622 O O . PHE A 1 199 ? -60.455 42.822 35.193 1.00 41.78 199 PHE A O 1
#

pLDDT: mean 71.14, std 15.4, range [31.62, 93.56]

Radius of gyration: 31.1 Å; chains: 1; bounding box: 90×54×88 Å

Secondary structure (DSSP, 8-state):
------EEEEE---HHHHHTT--EEEEE-PPPGGG-BTTB--EEEEEEEEEEETTEEEEEEEEEEESSSSSEEE-GGGGS--SSSS--SS-HHHHHHHHHHTTTS-EEEEEEEEEEEETTTEEEEEEEEEEEETTEE-PPP--SSHHHHHHHHHHHHHHHHHHHHSPPPPPPPPHHHHHHHH-GGGGSGGGSS------

Foldseek 3Di:
DDDFDWDKDWDDADPPCVVQVFTKIWTWGFDDPVQDDPQWDKIKTWIWTFDDHPRDTDTDTAIWIDGPVHDTYGDPVVVDDPDDDPDDLADPLLVLLQVVCVVPWPKDKDWDWDFDDDPDPDTDTDTHIFIATNNDTHHHDPDDHNVRSNVVVVVRVVVSVVVVPDPDPDPPPDVVVVVCVVPVVVVPPPPPDDDDDDD

Sequence (199 aa):
MTTAKKIKTTAAVFELPQKLGILQYVEYEPPRREWCTSDVCLYEGLLTAEGCKRGICVRYRVWVHSKDRRTWEAGERWRRRRDEEAGGCIKQQVADALWELSDRFDVGVWYRRVEEKVGMLRHEVHGNCDPVVNGVELDQPHCRTAEECVKQILEDYKREVERLNEPPPLPPPDPAKELLREWPELGHSAWSGLGSGRF